Protein AF-A0A257WC39-F1 (afdb_monomer_lite)

Secondary structure (DSSP, 8-state):
----PPPPPPPPPP---S-------------HHHHHHHHHHHHHS--------------TTTTT--PPTTEEEEEGGGEE--TT-S-----HHHHHHHHHHHHHH--SSPEEEEEETTTTEEEEEE-HHHHHHHHHTT-SEEEEEEEPP--S-SHHHHHHHHHHHHHHHHHTT---HHHHHHHHHHHHHHHT--

Structure (mmCIF, N/CA/C/O backbone):
data_AF-A0A257WC39-F1
#
_entry.id   AF-A0A257WC39-F1
#
loop_
_atom_site.group_PDB
_atom_site.id
_atom_site.type_symbol
_atom_site.label_atom_id
_atom_site.label_alt_id
_atom_site.label_comp_id
_atom_site.label_asym_id
_atom_site.label_entity_id
_atom_site.label_seq_id
_atom_site.pdbx_PDB_ins_code
_atom_site.Cartn_x
_atom_site.Cartn_y
_atom_site.Cartn_z
_atom_site.occupancy
_atom_site.B_iso_or_equiv
_atom_site.auth_seq_id
_atom_site.auth_comp_id
_atom_site.auth_asym_id
_atom_site.auth_atom_id
_atom_site.pdbx_PDB_model_num
ATOM 1 N N . MET A 1 1 ? -5.084 -24.279 44.759 1.00 46.94 1 MET A N 1
ATOM 2 C CA . MET A 1 1 ? -4.966 -23.375 45.922 1.00 46.94 1 MET A CA 1
ATOM 3 C C . MET A 1 1 ? -3.545 -22.834 46.000 1.00 46.94 1 MET A C 1
ATOM 5 O O . MET A 1 1 ? -2.655 -23.578 46.388 1.00 46.94 1 MET A O 1
ATOM 9 N N . PRO A 1 2 ? -3.320 -21.583 45.577 1.00 44.91 2 PRO A N 1
ATOM 10 C CA . PRO A 1 2 ? -2.308 -20.741 46.207 1.00 44.91 2 PRO A CA 1
ATOM 11 C C . PRO A 1 2 ? -2.935 -19.436 46.721 1.00 44.91 2 PRO A C 1
ATOM 13 O O . PRO A 1 2 ? -3.543 -18.671 45.975 1.00 44.91 2 PRO A O 1
ATOM 16 N N . SER A 1 3 ? -2.787 -19.215 48.024 1.00 49.00 3 SER A N 1
ATOM 17 C CA . SER A 1 3 ? -3.165 -18.013 48.762 1.00 49.00 3 SER A CA 1
ATOM 18 C C . SER A 1 3 ? -2.301 -16.816 48.355 1.00 49.00 3 SER A C 1
ATOM 20 O O . SER A 1 3 ? -1.073 -16.901 48.413 1.00 49.00 3 SER A O 1
ATOM 22 N N . ARG A 1 4 ? -2.925 -15.683 48.019 1.00 47.28 4 ARG A N 1
ATOM 23 C CA . ARG A 1 4 ? -2.261 -14.373 47.974 1.00 47.28 4 ARG A CA 1
ATOM 24 C C . ARG A 1 4 ? -2.950 -13.420 48.948 1.00 47.28 4 ARG A C 1
ATOM 26 O O . ARG A 1 4 ? -4.171 -13.342 49.012 1.00 47.28 4 ARG A O 1
ATOM 33 N N . SER A 1 5 ? -2.103 -12.796 49.746 1.00 60.91 5 SER A N 1
ATOM 34 C CA . SER A 1 5 ? -2.325 -11.941 50.909 1.00 60.91 5 SER A CA 1
ATOM 35 C C . SER A 1 5 ? -3.153 -10.676 50.613 1.00 60.91 5 SER A C 1
ATOM 37 O O . SER A 1 5 ? -3.178 -10.219 49.470 1.00 60.91 5 SER A O 1
ATOM 39 N N . PRO A 1 6 ? -3.810 -10.082 51.631 1.00 54.25 6 PRO A N 1
ATOM 40 C CA . PRO A 1 6 ? -4.648 -8.898 51.460 1.00 54.25 6 PRO A CA 1
ATOM 41 C C . PRO A 1 6 ? -3.822 -7.632 51.184 1.00 54.25 6 PRO A C 1
ATOM 43 O O . PRO A 1 6 ? -2.816 -7.363 51.836 1.00 54.25 6 PRO A O 1
ATOM 46 N N . SER A 1 7 ? -4.283 -6.852 50.205 1.00 58.38 7 SER A N 1
ATOM 47 C CA . SER A 1 7 ? -3.756 -5.542 49.816 1.00 58.38 7 SER A CA 1
ATOM 48 C C . SER A 1 7 ? -4.034 -4.503 50.908 1.00 58.38 7 SER A C 1
ATOM 50 O O . SER A 1 7 ? -5.183 -4.218 51.234 1.00 58.38 7 SER A O 1
ATOM 52 N N . THR A 1 8 ? -2.977 -3.907 51.455 1.00 61.22 8 THR A N 1
ATOM 53 C CA . THR A 1 8 ? -3.068 -2.719 52.316 1.00 61.22 8 THR A CA 1
ATOM 54 C C . THR A 1 8 ? -3.457 -1.502 51.463 1.00 61.22 8 THR A C 1
ATOM 56 O O . THR A 1 8 ? -2.860 -1.312 50.398 1.00 61.22 8 THR A O 1
ATOM 59 N N . PRO A 1 9 ? -4.424 -0.661 51.874 1.00 58.56 9 PRO A N 1
ATOM 60 C CA . PRO A 1 9 ? -4.788 0.528 51.111 1.00 58.56 9 PRO A CA 1
ATOM 61 C C . PRO A 1 9 ? -3.713 1.622 51.229 1.00 58.56 9 PRO A C 1
ATOM 63 O O . PRO A 1 9 ? -3.189 1.892 52.309 1.00 58.56 9 PRO A O 1
ATOM 66 N N . ARG A 1 10 ? -3.391 2.261 50.096 1.00 54.84 10 ARG A N 1
ATOM 67 C CA . ARG A 1 10 ? -2.507 3.437 50.010 1.00 54.84 10 ARG A CA 1
ATOM 68 C C . ARG A 1 10 ? -3.108 4.616 50.800 1.00 54.84 10 ARG A C 1
ATOM 70 O O . ARG A 1 10 ? -4.305 4.863 50.655 1.00 54.84 10 ARG A O 1
ATOM 77 N N . PRO A 1 11 ? -2.314 5.379 51.572 1.00 51.72 11 PRO A N 1
ATOM 78 C CA . PRO A 1 11 ? -2.811 6.572 52.248 1.00 51.72 11 PRO A CA 1
ATOM 79 C C . PRO A 1 11 ? -3.139 7.666 51.223 1.00 51.72 11 PRO A C 1
ATOM 81 O O . PRO A 1 11 ? -2.360 7.931 50.306 1.00 51.72 11 PRO A O 1
ATOM 84 N N . VAL A 1 12 ? -4.309 8.286 51.376 1.00 56.66 12 VAL A N 1
ATOM 85 C CA . VAL A 1 12 ? -4.768 9.408 50.550 1.00 56.66 12 VAL A CA 1
ATOM 86 C C . VAL A 1 12 ? -4.164 10.690 51.125 1.00 56.66 12 VAL A C 1
ATOM 88 O O . VAL A 1 12 ? -4.409 11.018 52.285 1.00 56.66 12 VAL A O 1
ATOM 91 N N . LEU A 1 13 ? -3.347 11.393 50.339 1.00 51.16 13 LEU A N 1
ATOM 92 C CA . LEU A 1 13 ? -2.841 12.718 50.707 1.00 51.16 13 LEU A CA 1
ATOM 93 C C . LEU A 1 13 ? -3.997 13.739 50.686 1.00 51.16 13 LEU A C 1
ATOM 95 O O . LEU A 1 13 ? -4.831 13.664 49.778 1.00 51.16 13 LEU A O 1
ATOM 99 N N . PRO A 1 14 ? -4.076 14.683 51.643 1.00 50.50 14 PRO A N 1
ATOM 100 C CA . PRO A 1 14 ? -5.150 15.672 51.672 1.00 50.50 14 PRO A CA 1
ATOM 101 C C . PRO A 1 14 ? -5.117 16.578 50.437 1.00 50.50 14 PRO A C 1
ATOM 103 O O . PRO A 1 14 ? -4.073 17.118 50.075 1.00 50.50 14 PRO A O 1
ATOM 106 N N . LEU A 1 15 ? -6.278 16.754 49.805 1.00 50.00 15 LEU A N 1
ATOM 107 C CA . LEU A 1 15 ? -6.487 17.709 48.722 1.00 50.00 15 LEU A CA 1
ATOM 108 C C . LEU A 1 15 ? -6.596 19.114 49.342 1.00 50.00 15 LEU A C 1
ATOM 110 O O . LEU A 1 15 ? -7.630 19.448 49.922 1.00 50.00 15 LEU A O 1
ATOM 114 N N . GLU A 1 16 ? -5.548 19.934 49.268 1.00 48.72 16 GLU A N 1
ATOM 115 C CA . GLU A 1 16 ? -5.666 21.342 49.661 1.00 48.72 16 GLU A CA 1
ATOM 116 C C . GLU A 1 16 ? -6.430 22.124 48.582 1.00 48.72 16 GLU A C 1
ATOM 118 O O . GLU A 1 16 ? -6.036 22.173 47.416 1.00 48.72 16 GLU A O 1
ATOM 123 N N . LEU A 1 17 ? -7.560 22.717 48.974 1.00 43.62 17 LEU A N 1
ATOM 124 C CA . LEU A 1 17 ? -8.366 23.590 48.125 1.00 43.62 17 LEU A CA 1
ATOM 125 C C . LEU A 1 17 ? -7.674 24.959 47.990 1.00 43.62 17 LEU A C 1
ATOM 127 O O . LEU A 1 17 ? -7.401 25.599 49.009 1.00 43.62 17 LEU A O 1
ATOM 131 N N . PRO A 1 18 ? -7.435 25.473 46.772 1.00 38.91 18 PRO A N 1
ATOM 132 C CA . PRO A 1 18 ? -6.877 26.807 46.602 1.00 38.91 18 PRO A CA 1
ATOM 133 C C . PRO A 1 18 ? -7.970 27.846 46.876 1.00 38.91 18 PRO A C 1
ATOM 135 O O . PRO A 1 18 ? -8.902 27.988 46.086 1.00 38.91 18 PRO A O 1
ATOM 138 N N . GLY A 1 19 ? -7.891 28.584 47.988 1.00 48.62 19 GLY A N 1
ATOM 139 C CA . GLY A 1 19 ? -8.886 29.642 48.207 1.00 48.62 19 GLY A CA 1
ATOM 140 C C . GLY A 1 19 ? -8.966 30.353 49.551 1.00 48.62 19 GLY A C 1
ATOM 141 O O . GLY A 1 19 ? -9.920 31.098 49.749 1.00 48.62 19 GLY A O 1
ATOM 142 N N . SER A 1 20 ? -8.022 30.199 50.476 1.00 44.22 20 SER A N 1
ATOM 143 C CA . SER A 1 20 ? -8.056 30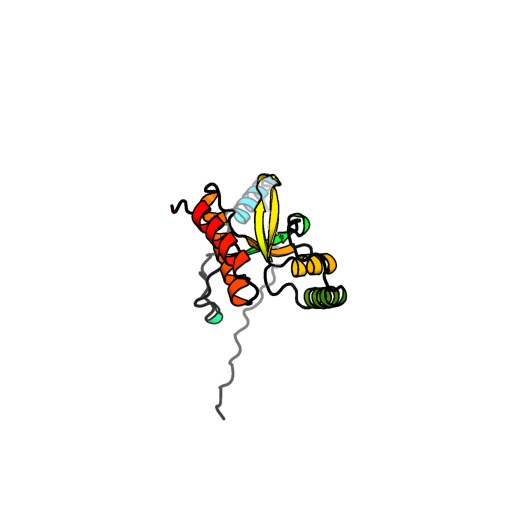.979 51.717 1.00 44.22 20 SER A CA 1
ATOM 144 C C . SER A 1 20 ? -6.733 31.682 51.936 1.00 44.22 20 SER A C 1
ATOM 146 O O . SER A 1 20 ? -5.766 31.024 52.290 1.00 44.22 20 SER A O 1
ATOM 148 N N . LEU A 1 21 ? -6.711 32.998 51.703 1.00 37.94 21 LEU A N 1
ATOM 149 C CA . LEU A 1 21 ? -5.991 34.013 52.488 1.00 37.94 21 LEU A CA 1
ATOM 150 C C . LEU A 1 21 ? -6.153 35.378 51.793 1.00 37.94 21 LEU A C 1
ATOM 152 O O . LEU A 1 21 ? -5.273 35.865 51.092 1.00 37.94 21 LEU A O 1
ATOM 156 N N . SER A 1 22 ? -7.312 36.011 51.993 1.00 41.34 22 SER A N 1
ATOM 157 C CA . SER A 1 22 ? -7.499 37.441 51.720 1.00 41.34 22 SER A CA 1
ATOM 158 C C . SER A 1 22 ? -7.404 38.207 53.038 1.00 41.34 22 SER A C 1
ATOM 160 O O . SER A 1 22 ? -8.419 38.532 53.654 1.00 41.34 22 SER A O 1
ATOM 162 N N . THR A 1 23 ? -6.186 38.517 53.480 1.00 44.66 23 THR A N 1
ATOM 163 C CA . THR A 1 23 ? -5.962 39.495 54.551 1.00 44.66 23 THR A CA 1
ATOM 164 C C . THR A 1 23 ? -5.793 40.878 53.925 1.00 44.66 23 THR A C 1
ATOM 166 O O . THR A 1 23 ? -4.783 41.162 53.285 1.00 44.66 23 THR A O 1
ATOM 169 N N . LYS A 1 24 ? -6.796 41.749 54.088 1.00 38.56 24 LYS A N 1
ATOM 170 C CA . LYS A 1 24 ? -6.721 43.165 53.699 1.00 38.56 24 LYS A CA 1
ATOM 171 C C . LYS A 1 24 ? -5.668 43.871 54.561 1.00 38.56 24 LYS A C 1
ATOM 173 O O . LYS A 1 24 ? -5.946 44.185 55.714 1.00 38.56 24 LYS A O 1
ATOM 178 N N . SER A 1 25 ? -4.492 44.165 54.008 1.00 43.22 25 SER A N 1
ATOM 179 C CA . SER A 1 25 ? -3.551 45.118 54.607 1.00 43.22 25 SER A CA 1
ATOM 180 C C . SER A 1 25 ? -3.704 46.485 53.941 1.00 43.22 25 SER A C 1
ATOM 182 O O . SER A 1 25 ? -3.426 46.655 52.755 1.00 43.22 25 SER A O 1
ATOM 184 N N . SER A 1 26 ? -4.170 47.452 54.726 1.00 39.09 26 SER A N 1
ATOM 185 C CA . SER A 1 26 ? -4.170 48.877 54.406 1.00 39.09 26 SER A CA 1
ATOM 186 C C . SER A 1 26 ? -2.730 49.397 54.330 1.00 39.09 26 SER A C 1
ATOM 188 O O . SER A 1 26 ? -1.972 49.194 55.276 1.00 39.09 26 SER A O 1
ATOM 190 N N . GLY A 1 27 ? -2.351 50.080 53.244 1.00 42.84 27 GLY A N 1
ATOM 191 C CA . GLY A 1 27 ? -1.144 50.914 53.227 1.00 42.84 27 GLY A CA 1
ATOM 192 C C . GLY A 1 27 ? -0.364 50.959 51.910 1.00 42.84 27 GLY A C 1
ATOM 193 O O . GLY A 1 27 ? 0.155 49.951 51.449 1.00 42.84 27 GLY A O 1
ATOM 194 N N . VAL A 1 28 ? -0.182 52.190 51.414 1.00 47.47 28 VAL A N 1
ATOM 195 C CA . VAL A 1 28 ? 0.771 52.650 50.381 1.00 47.47 28 VAL A CA 1
ATOM 196 C C . VAL A 1 28 ? 0.375 52.373 48.921 1.00 47.47 28 VAL A C 1
ATOM 198 O O . VAL A 1 28 ? 0.497 51.268 48.400 1.00 47.47 28 VAL A O 1
ATOM 201 N N . ARG A 1 29 ? -0.043 53.442 48.222 1.00 48.50 29 ARG A N 1
ATOM 202 C CA . ARG A 1 29 ? -0.228 53.471 46.763 1.00 48.50 29 ARG A CA 1
ATOM 203 C C . ARG A 1 29 ? 1.140 53.363 46.081 1.00 48.50 29 ARG A C 1
ATOM 205 O O . ARG A 1 29 ? 1.791 54.376 45.848 1.00 48.50 29 ARG A O 1
ATOM 212 N N . ARG A 1 30 ? 1.583 52.144 45.779 1.00 53.84 30 ARG A N 1
ATOM 213 C CA . ARG A 1 30 ? 2.592 51.909 44.735 1.00 53.84 30 ARG A CA 1
ATOM 214 C C . ARG A 1 30 ? 1.863 51.851 43.395 1.00 53.84 30 ARG A C 1
ATOM 216 O O . ARG A 1 30 ? 0.742 51.344 43.341 1.00 53.84 30 ARG A O 1
ATOM 223 N N . ASN A 1 31 ? 2.453 52.414 42.343 1.00 62.06 31 ASN A N 1
ATOM 224 C CA . ASN A 1 31 ? 1.840 52.444 41.016 1.00 62.06 31 ASN A CA 1
ATOM 225 C C . ASN A 1 31 ? 1.465 51.016 40.592 1.00 62.06 31 ASN A C 1
ATOM 227 O O . ASN A 1 31 ? 2.291 50.105 40.629 1.00 62.06 31 ASN A O 1
ATOM 231 N N . SER A 1 32 ? 0.201 50.817 40.218 1.00 63.00 32 SER A N 1
ATOM 232 C CA . SER A 1 32 ? -0.390 49.500 39.941 1.00 63.00 32 SER A CA 1
ATOM 233 C C . SER A 1 32 ? 0.344 48.720 38.847 1.00 63.00 32 SER A C 1
ATOM 235 O O . SER A 1 32 ? 0.353 47.493 38.883 1.00 63.00 32 SER A O 1
ATOM 237 N N . ALA A 1 33 ? 1.002 49.419 37.919 1.00 61.62 33 ALA A N 1
ATOM 238 C CA . ALA A 1 33 ? 1.818 48.815 36.870 1.00 61.62 33 ALA A CA 1
ATOM 239 C C . ALA A 1 33 ? 3.072 48.111 37.419 1.00 61.62 33 ALA A C 1
ATOM 241 O O . ALA A 1 33 ? 3.398 47.008 36.992 1.00 61.62 33 ALA A O 1
ATOM 242 N N . GLU A 1 34 ? 3.743 48.711 38.402 1.00 64.50 34 GLU A N 1
ATOM 243 C CA . GLU A 1 34 ? 4.981 48.176 38.979 1.00 64.50 34 GLU A CA 1
ATOM 244 C C . GLU A 1 34 ? 4.688 46.981 39.894 1.00 64.50 34 GLU A C 1
ATOM 246 O O . GLU A 1 34 ? 5.362 45.956 39.827 1.00 64.50 34 GLU A O 1
ATOM 251 N N . ALA A 1 35 ? 3.599 47.060 40.666 1.00 66.56 35 ALA A N 1
ATOM 252 C CA . ALA A 1 35 ? 3.117 45.940 41.472 1.00 66.56 35 ALA A CA 1
ATOM 253 C C . ALA A 1 35 ? 2.648 44.753 40.608 1.00 66.56 35 ALA A C 1
ATOM 255 O O . ALA A 1 35 ? 2.869 43.602 40.980 1.00 66.56 35 ALA A O 1
ATOM 256 N N . ALA A 1 36 ? 2.033 45.020 39.449 1.00 65.12 36 ALA A N 1
ATOM 257 C CA . ALA A 1 36 ? 1.630 43.980 38.505 1.00 65.12 36 ALA A CA 1
ATOM 258 C C . ALA A 1 36 ? 2.838 43.306 37.836 1.00 65.12 36 ALA A C 1
ATOM 260 O O . ALA A 1 36 ? 2.843 42.086 37.687 1.00 65.12 36 ALA A O 1
ATOM 261 N N . MET A 1 37 ? 3.873 44.073 37.476 1.00 67.25 37 MET A N 1
ATOM 262 C CA . MET A 1 37 ? 5.104 43.524 36.898 1.00 67.25 37 MET A CA 1
ATOM 263 C C . MET A 1 37 ? 5.923 42.717 37.912 1.00 67.25 37 MET A C 1
ATOM 265 O O . MET A 1 37 ? 6.401 41.640 37.568 1.00 67.25 37 MET A O 1
ATOM 269 N N . ASP A 1 38 ? 6.032 43.170 39.164 1.00 67.88 38 ASP A N 1
ATOM 270 C CA . ASP A 1 38 ? 6.729 42.429 40.228 1.00 67.88 38 ASP A CA 1
ATOM 271 C C . ASP A 1 38 ? 5.971 41.141 40.612 1.00 67.88 38 ASP A C 1
ATOM 273 O O . ASP A 1 38 ? 6.570 40.082 40.805 1.00 67.88 38 ASP A O 1
ATOM 277 N N . ALA A 1 39 ? 4.632 41.178 40.622 1.00 63.62 39 ALA A N 1
ATOM 278 C CA . ALA A 1 39 ? 3.815 39.975 40.775 1.00 63.62 39 ALA A CA 1
ATOM 279 C C . ALA A 1 39 ? 3.992 39.010 39.588 1.00 63.62 39 ALA A C 1
ATOM 281 O O . ALA A 1 39 ? 4.183 37.812 39.796 1.00 63.62 39 ALA A O 1
ATOM 282 N N . ALA A 1 40 ? 4.000 39.511 38.348 1.00 64.06 40 ALA A N 1
ATOM 283 C CA . ALA A 1 40 ? 4.235 38.690 37.162 1.00 64.06 40 ALA A CA 1
ATOM 284 C C . ALA A 1 40 ? 5.634 38.050 37.177 1.00 64.06 40 ALA A C 1
ATOM 286 O O . ALA A 1 40 ? 5.756 36.853 36.926 1.00 64.06 40 ALA A O 1
ATOM 287 N N . ALA A 1 41 ? 6.676 38.793 37.560 1.00 65.25 41 ALA A N 1
ATOM 288 C CA . ALA A 1 41 ? 8.039 38.275 37.670 1.00 65.25 41 ALA A CA 1
ATOM 289 C C . ALA A 1 41 ? 8.152 37.135 38.696 1.00 65.25 41 ALA A C 1
ATOM 291 O O . ALA A 1 41 ? 8.831 36.142 38.443 1.00 65.25 41 ALA A O 1
ATOM 292 N N . ARG A 1 42 ? 7.430 37.222 39.820 1.00 65.44 42 ARG A N 1
ATOM 293 C CA . ARG A 1 42 ? 7.388 36.155 40.837 1.00 65.44 42 ARG A CA 1
ATOM 294 C C . ARG A 1 42 ? 6.574 34.936 40.406 1.00 65.44 42 ARG A C 1
ATOM 296 O O . ARG A 1 42 ? 6.873 33.833 40.846 1.00 65.44 42 ARG A O 1
ATOM 303 N N . THR A 1 43 ? 5.558 35.130 39.564 1.00 60.22 43 THR A N 1
ATOM 304 C CA . THR A 1 43 ? 4.646 34.051 39.140 1.00 60.22 43 THR A CA 1
ATOM 305 C C . THR A 1 43 ? 5.165 33.306 37.906 1.00 60.22 43 THR A C 1
ATOM 307 O O . THR A 1 43 ? 4.948 32.106 37.781 1.00 60.22 43 THR A O 1
ATOM 310 N N . PHE A 1 44 ? 5.876 33.996 37.008 1.00 56.00 44 PHE A N 1
ATOM 311 C CA . PHE A 1 44 ? 6.366 33.444 35.738 1.00 56.00 44 PHE A CA 1
ATOM 312 C C . PHE A 1 44 ? 7.894 33.269 35.675 1.00 56.00 44 PHE A C 1
ATOM 314 O O . PHE A 1 44 ? 8.386 32.608 34.765 1.00 56.00 44 PHE A O 1
ATOM 321 N N . GLY A 1 45 ? 8.661 33.829 36.620 1.00 58.09 45 GLY A N 1
ATOM 322 C CA . GLY A 1 45 ? 10.130 33.741 36.645 1.00 58.09 45 GLY A CA 1
ATOM 323 C C . GLY A 1 45 ? 10.684 32.392 37.109 1.00 58.09 45 GLY A C 1
ATOM 324 O O . GLY A 1 45 ? 11.879 32.133 36.992 1.00 58.09 45 GLY A O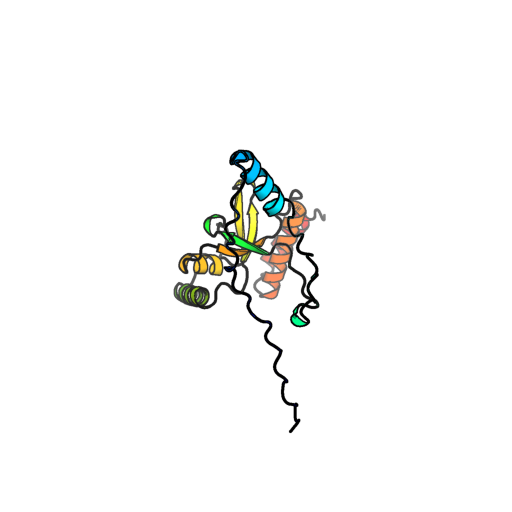 1
ATOM 325 N N . THR A 1 46 ? 9.830 31.508 37.617 1.00 59.34 46 THR A N 1
ATOM 326 C CA . THR A 1 46 ? 10.183 30.120 37.907 1.00 59.34 46 THR A CA 1
ATOM 327 C C . THR A 1 46 ? 9.295 29.244 37.051 1.00 59.34 46 THR A C 1
ATOM 329 O O . THR A 1 46 ? 8.265 28.763 37.506 1.00 59.34 46 THR A O 1
ATOM 332 N N . THR A 1 47 ? 9.674 29.037 35.789 1.00 55.03 47 THR A N 1
ATOM 333 C CA . THR A 1 47 ? 9.230 27.834 35.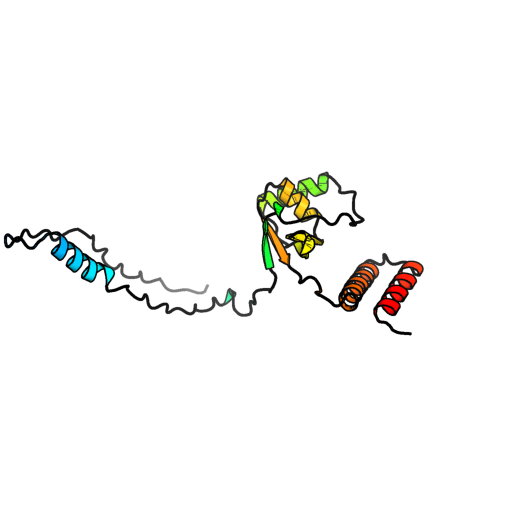081 1.00 55.03 47 THR A CA 1
ATOM 334 C C . THR A 1 47 ? 9.650 26.667 35.966 1.00 55.03 47 THR A C 1
ATOM 336 O O . THR A 1 47 ? 10.859 26.490 36.150 1.00 55.03 47 THR A O 1
ATOM 339 N N . PRO A 1 48 ? 8.729 25.891 36.567 1.00 57.72 48 PRO A N 1
ATOM 340 C CA . PRO A 1 48 ? 9.136 24.635 37.152 1.00 57.72 48 PRO A CA 1
ATOM 341 C C . PRO A 1 48 ? 9.672 23.824 35.979 1.00 57.72 48 PRO A C 1
ATOM 343 O O . PRO A 1 48 ? 8.918 23.399 35.103 1.00 57.72 48 PRO A O 1
ATOM 346 N N . SER A 1 49 ? 10.993 23.668 35.914 1.00 57.78 49 SER A N 1
ATOM 347 C CA . SER A 1 49 ? 11.575 22.600 35.126 1.00 57.78 49 SER A CA 1
ATOM 348 C C . SER A 1 49 ? 11.076 21.337 35.801 1.00 57.78 49 SER A C 1
ATOM 350 O O . SER A 1 49 ? 11.645 20.895 36.799 1.00 57.78 49 SER A O 1
ATOM 352 N N . LEU A 1 50 ? 9.941 20.822 35.327 1.00 58.44 50 LEU A N 1
ATOM 353 C CA . LEU A 1 50 ? 9.537 19.463 35.626 1.00 58.44 50 LEU A CA 1
ATOM 354 C C . LEU A 1 50 ? 10.784 18.632 35.333 1.00 58.44 50 LEU A C 1
ATOM 356 O O . LEU A 1 50 ? 11.262 18.684 34.193 1.00 58.44 50 LEU A O 1
ATOM 360 N N . PRO A 1 51 ? 11.371 17.943 36.323 1.00 55.22 51 PRO A N 1
ATOM 361 C CA . PRO A 1 51 ? 12.369 16.950 36.010 1.00 55.22 51 PRO A CA 1
ATOM 362 C C . PRO A 1 51 ? 11.657 15.977 35.078 1.00 55.22 51 PRO A C 1
ATOM 364 O O . PRO A 1 51 ? 10.749 15.256 35.490 1.00 55.22 51 PRO A O 1
ATOM 367 N N . LEU A 1 52 ? 12.002 16.005 33.793 1.00 55.81 52 LEU A N 1
ATOM 368 C CA . LEU A 1 52 ? 11.656 14.947 32.855 1.00 55.81 52 LEU A CA 1
ATOM 369 C C . LEU A 1 52 ? 12.522 13.733 33.214 1.00 55.81 52 LEU A C 1
ATOM 371 O O . LEU A 1 52 ? 13.326 13.263 32.421 1.00 55.81 52 LEU A O 1
ATOM 375 N N . GLU A 1 53 ? 12.373 13.233 34.437 1.00 55.50 53 GLU A N 1
ATOM 376 C CA . GLU A 1 53 ? 12.838 11.917 34.831 1.00 55.50 53 GLU A CA 1
ATOM 377 C C . GLU A 1 53 ? 11.636 10.987 34.824 1.00 55.50 53 GLU A C 1
ATOM 379 O O . GLU A 1 53 ? 10.940 10.759 35.807 1.00 55.50 53 GLU A O 1
ATOM 384 N N . SER A 1 54 ? 11.392 10.432 33.649 1.00 49.19 54 SER A N 1
ATOM 385 C CA . SER A 1 54 ? 11.394 8.982 33.546 1.00 49.19 54 SER A CA 1
ATOM 386 C C . SER A 1 54 ? 11.654 8.635 32.090 1.00 49.19 54 SER A C 1
ATOM 388 O O . SER A 1 54 ? 10.751 8.599 31.257 1.00 49.19 54 SER A O 1
ATOM 390 N N . VAL A 1 55 ? 12.921 8.347 31.776 1.00 54.16 55 VAL A N 1
ATOM 391 C CA . VAL A 1 55 ? 13.183 7.304 30.782 1.00 54.16 55 VAL A CA 1
ATOM 392 C C . VAL A 1 55 ? 12.377 6.115 31.273 1.00 54.16 55 VAL A C 1
ATOM 394 O O . VAL A 1 55 ? 12.630 5.581 32.354 1.00 54.16 55 VAL A O 1
ATOM 397 N N . SER A 1 56 ? 11.289 5.867 30.552 1.00 56.38 56 SER A N 1
ATOM 398 C CA . SER A 1 56 ? 10.259 4.917 30.906 1.00 56.38 56 SER A CA 1
ATOM 399 C C . SER A 1 56 ? 10.931 3.608 31.280 1.00 56.38 56 SER A C 1
ATOM 401 O O . SER A 1 56 ? 11.760 3.106 30.520 1.00 56.38 56 SER A O 1
ATOM 403 N N . ALA A 1 57 ? 10.573 3.049 32.437 1.00 58.25 57 ALA A N 1
ATOM 404 C CA . ALA A 1 57 ? 10.715 1.616 32.616 1.00 58.25 57 ALA A CA 1
ATOM 405 C C . ALA A 1 57 ? 10.069 0.991 31.375 1.00 58.25 57 ALA A C 1
ATOM 407 O O . ALA A 1 57 ? 8.874 1.185 31.147 1.00 58.25 57 ALA A O 1
ATOM 408 N N . VAL A 1 58 ? 10.882 0.393 30.502 1.00 59.91 58 VAL A N 1
ATOM 409 C CA . VAL A 1 58 ? 10.381 -0.290 29.314 1.00 59.91 58 VAL A CA 1
ATOM 410 C C . VAL A 1 58 ? 9.412 -1.324 29.858 1.00 59.91 58 VAL A C 1
ATOM 412 O O . VAL A 1 58 ? 9.820 -2.194 30.626 1.00 59.91 58 VAL A O 1
ATOM 415 N N . ASP A 1 59 ? 8.120 -1.174 29.551 1.00 71.69 59 ASP A N 1
ATOM 416 C CA . ASP A 1 59 ? 7.136 -2.201 29.876 1.00 71.69 59 ASP A CA 1
ATOM 417 C C . ASP A 1 59 ? 7.733 -3.539 29.420 1.00 71.69 59 ASP A C 1
ATOM 419 O O . ASP A 1 59 ? 8.155 -3.622 28.265 1.00 71.69 59 ASP A O 1
ATOM 423 N N . PRO A 1 60 ? 7.767 -4.599 30.243 1.00 74.50 60 PRO A N 1
ATOM 424 C CA . PRO A 1 60 ? 8.341 -5.882 29.825 1.00 74.50 60 PRO A CA 1
ATOM 425 C C . PRO A 1 60 ? 7.650 -6.442 28.568 1.00 74.50 60 PRO A C 1
ATOM 427 O O . PRO A 1 60 ? 8.226 -7.216 27.815 1.00 74.50 60 PRO A O 1
ATOM 430 N N . ALA A 1 61 ? 6.422 -5.996 28.276 1.00 75.31 61 ALA A N 1
ATOM 431 C CA . ALA A 1 61 ? 5.716 -6.296 27.032 1.00 75.31 61 ALA A CA 1
ATOM 432 C C . ALA A 1 61 ? 6.335 -5.647 25.775 1.00 75.31 61 ALA A C 1
ATOM 434 O O . ALA A 1 61 ? 6.055 -6.095 24.661 1.00 75.31 61 ALA A O 1
ATOM 435 N N . GLN A 1 62 ? 7.105 -4.571 25.932 1.00 76.31 62 GLN A N 1
ATOM 436 C CA . GLN A 1 62 ? 7.758 -3.800 24.872 1.00 76.31 62 GLN A CA 1
ATOM 437 C C . GLN A 1 62 ? 9.233 -4.168 24.682 1.00 76.31 62 GLN A C 1
ATOM 439 O O . GLN A 1 62 ? 9.845 -3.730 23.707 1.00 76.31 62 GLN A O 1
ATOM 444 N N . GLU A 1 63 ? 9.792 -4.990 25.569 1.00 83.00 63 GLU A N 1
ATOM 445 C CA . GLU A 1 63 ? 11.151 -5.500 25.436 1.00 83.00 63 GLU A CA 1
ATOM 446 C C . GLU A 1 63 ? 11.305 -6.277 24.114 1.00 83.00 63 GLU A C 1
ATOM 448 O O . GLU A 1 63 ? 10.456 -7.086 23.737 1.00 83.00 63 GLU A O 1
ATOM 453 N N . GLY A 1 64 ? 12.348 -5.953 23.345 1.00 81.19 64 GLY A N 1
ATOM 454 C CA . GLY A 1 64 ? 12.591 -6.526 22.015 1.00 81.19 64 GLY A CA 1
ATOM 455 C C . GLY A 1 64 ? 11.759 -5.941 20.861 1.00 81.19 64 GLY A C 1
ATOM 456 O O . GLY A 1 64 ? 11.941 -6.364 19.720 1.00 81.19 64 GLY A O 1
ATOM 457 N N . ARG A 1 65 ? 10.873 -4.958 21.093 1.00 81.25 65 ARG A N 1
ATOM 458 C CA . ARG A 1 65 ? 10.139 -4.290 20.001 1.00 81.25 65 ARG A CA 1
ATOM 459 C C . ARG A 1 65 ? 10.983 -3.191 19.359 1.00 81.25 65 ARG A C 1
ATOM 461 O O . ARG A 1 65 ? 11.346 -2.218 20.014 1.00 81.25 65 ARG A O 1
ATOM 468 N N . GLN A 1 66 ? 11.202 -3.285 18.049 1.00 79.44 66 GLN A N 1
ATOM 469 C CA . GLN A 1 66 ? 11.778 -2.204 17.248 1.00 79.44 66 GLN A CA 1
ATOM 470 C C . GLN A 1 66 ? 10.701 -1.562 16.368 1.00 79.44 66 GLN A C 1
ATOM 472 O O . GLN A 1 66 ? 9.889 -2.253 15.753 1.00 79.44 66 GLN A O 1
ATOM 477 N N . ARG A 1 67 ? 10.686 -0.227 16.291 1.00 79.69 67 ARG A N 1
ATOM 478 C CA . ARG A 1 67 ? 9.826 0.485 15.336 1.00 79.69 67 ARG A CA 1
ATOM 479 C C . ARG A 1 67 ? 10.338 0.239 13.919 1.00 79.69 67 ARG A C 1
ATOM 481 O O . ARG A 1 67 ? 11.515 0.473 13.647 1.00 79.69 67 ARG A O 1
ATOM 488 N N . LEU A 1 68 ? 9.452 -0.193 13.026 1.00 75.75 68 LEU A N 1
ATOM 489 C CA . LEU A 1 68 ? 9.763 -0.289 11.603 1.00 75.75 68 LEU A CA 1
ATOM 490 C C . LEU A 1 68 ? 9.960 1.118 11.031 1.00 75.75 68 LEU A C 1
ATOM 492 O O . LEU A 1 68 ? 9.128 2.004 11.242 1.00 75.75 68 LEU A O 1
ATOM 496 N N . ARG A 1 69 ? 11.066 1.324 10.310 1.00 77.06 69 ARG A N 1
ATOM 497 C CA . ARG A 1 69 ? 11.255 2.523 9.485 1.00 77.06 69 ARG A CA 1
ATOM 498 C C . ARG A 1 69 ? 10.286 2.436 8.299 1.00 77.06 69 ARG A C 1
ATOM 500 O O . ARG A 1 69 ? 10.103 1.353 7.757 1.00 77.06 69 ARG A O 1
ATOM 507 N N . GLY A 1 70 ? 9.634 3.544 7.947 1.00 81.56 70 GLY A N 1
ATOM 508 C CA . GLY A 1 70 ? 8.704 3.599 6.811 1.00 81.56 70 GLY A CA 1
ATOM 509 C C . GLY A 1 70 ? 7.222 3.399 7.149 1.00 81.56 70 GLY A C 1
ATOM 510 O O . GLY A 1 70 ? 6.384 3.612 6.284 1.00 81.56 70 GLY A O 1
ATOM 511 N N . ALA A 1 71 ? 6.844 3.024 8.376 1.00 89.94 71 ALA A N 1
ATOM 512 C CA . ALA A 1 71 ? 5.429 2.863 8.728 1.00 89.94 71 ALA A CA 1
ATOM 513 C C . ALA A 1 71 ? 4.775 4.211 9.095 1.00 89.94 71 ALA A C 1
ATOM 515 O O . ALA A 1 71 ? 5.101 4.798 10.129 1.00 89.94 71 ALA A O 1
ATOM 516 N N . PHE A 1 72 ? 3.823 4.678 8.283 1.00 92.06 72 PHE A N 1
ATOM 517 C CA . PHE A 1 72 ? 3.137 5.965 8.446 1.00 92.06 72 PHE A CA 1
ATOM 518 C C . PHE A 1 72 ? 1.624 5.849 8.229 1.00 92.06 72 PHE A C 1
ATOM 520 O O . PHE A 1 72 ? 1.149 4.968 7.521 1.00 92.06 72 PHE A O 1
ATOM 527 N N . LEU A 1 73 ? 0.854 6.763 8.821 1.00 93.88 73 LEU A N 1
ATOM 528 C CA . LEU A 1 73 ? -0.536 7.005 8.426 1.00 93.88 73 LEU A CA 1
ATOM 529 C C . LEU A 1 73 ? -0.538 8.062 7.325 1.00 93.88 73 LEU A C 1
ATOM 531 O O . LEU A 1 73 ? -0.013 9.154 7.534 1.00 93.88 73 LEU A O 1
ATOM 535 N N . ILE A 1 74 ? -1.103 7.730 6.166 1.00 93.94 74 ILE A N 1
ATOM 536 C CA . ILE A 1 74 ? -1.126 8.612 4.995 1.00 93.94 74 ILE A CA 1
ATOM 537 C C . ILE A 1 74 ? -2.571 8.909 4.616 1.00 93.94 74 ILE A C 1
ATOM 539 O O . ILE A 1 74 ? -3.402 7.999 4.568 1.00 93.94 74 ILE A O 1
ATOM 543 N N . ASP A 1 75 ? -2.858 10.175 4.321 1.00 96.25 75 ASP A N 1
ATOM 544 C CA . ASP A 1 75 ? -4.165 10.609 3.836 1.00 96.25 75 ASP A CA 1
ATOM 545 C C . ASP A 1 75 ? -4.509 9.925 2.510 1.00 96.25 75 ASP A C 1
ATOM 547 O O . ASP A 1 75 ? -3.708 9.923 1.572 1.00 96.25 75 ASP A O 1
ATOM 551 N N . LEU A 1 76 ? -5.731 9.401 2.388 1.00 93.19 76 LEU A N 1
ATOM 552 C CA . LEU A 1 76 ? -6.172 8.708 1.172 1.00 93.19 76 LEU A CA 1
ATOM 553 C C . LEU A 1 76 ? -6.107 9.601 -0.073 1.00 93.19 76 LEU A C 1
ATOM 555 O O . LEU A 1 76 ? -5.885 9.099 -1.173 1.00 93.19 76 LEU A O 1
ATOM 559 N N . HIS A 1 77 ? -6.277 10.916 0.099 1.00 93.06 77 HIS A N 1
ATOM 560 C CA . HIS A 1 77 ? -6.168 11.894 -0.983 1.00 93.06 77 HIS A CA 1
ATOM 561 C C . HIS A 1 77 ? -4.756 12.020 -1.541 1.00 93.06 77 HIS A C 1
ATOM 563 O O . HIS A 1 77 ? -4.623 12.459 -2.673 1.00 93.06 77 HIS A O 1
ATOM 569 N N . ARG A 1 78 ? -3.724 11.629 -0.785 1.00 94.00 78 ARG A N 1
ATOM 570 C CA . ARG A 1 78 ? -2.326 11.664 -1.223 1.00 94.00 78 ARG A CA 1
ATOM 571 C C . ARG A 1 78 ? -1.863 10.357 -1.861 1.00 94.00 78 ARG A C 1
ATOM 573 O O . ARG A 1 78 ? -0.696 10.251 -2.216 1.00 94.00 78 ARG A O 1
ATOM 580 N N . ILE A 1 79 ? -2.744 9.361 -1.973 1.00 92.44 79 ILE A N 1
ATOM 581 C CA . ILE A 1 79 ? -2.422 8.022 -2.470 1.00 92.44 79 ILE A CA 1
ATOM 582 C C . ILE A 1 79 ? -3.155 7.782 -3.787 1.00 92.44 79 ILE A C 1
ATOM 584 O O . ILE A 1 79 ? -4.371 7.969 -3.868 1.00 92.44 79 ILE A O 1
ATOM 588 N N . GLN A 1 80 ? -2.424 7.318 -4.796 1.00 89.44 80 GLN A N 1
ATOM 589 C CA . GLN A 1 80 ? -2.948 6.959 -6.105 1.00 89.44 80 GLN A CA 1
ATOM 590 C C . GLN A 1 80 ? -2.757 5.460 -6.387 1.00 89.44 80 GLN A C 1
ATOM 592 O O . GLN A 1 80 ? -1.700 4.899 -6.081 1.00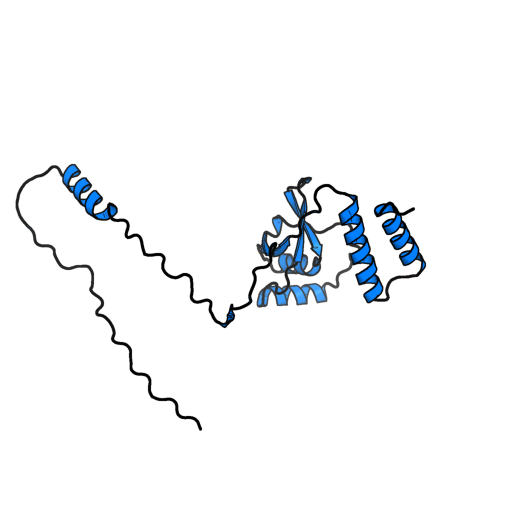 89.44 80 GLN A O 1
ATOM 597 N N . PRO A 1 81 ? -3.770 4.787 -6.958 1.00 85.69 81 PRO A N 1
ATOM 598 C CA . PRO A 1 81 ? -3.607 3.432 -7.467 1.00 85.69 81 PRO A CA 1
ATOM 599 C C . PRO A 1 81 ? -2.713 3.421 -8.709 1.00 85.69 81 PRO A C 1
ATOM 601 O O . PRO A 1 81 ? -2.616 4.412 -9.434 1.00 85.69 81 PRO A O 1
ATOM 604 N N . ASP A 1 82 ? -2.074 2.284 -8.955 1.00 78.94 82 ASP A N 1
ATOM 605 C CA . ASP A 1 82 ? -1.261 2.071 -10.145 1.00 78.94 82 ASP A CA 1
ATOM 606 C C . ASP A 1 82 ? -2.158 1.664 -11.341 1.00 78.94 82 ASP A C 1
ATOM 608 O O . ASP A 1 82 ? -2.861 0.651 -11.269 1.00 78.94 82 ASP A O 1
ATOM 612 N N . PRO A 1 83 ? -2.187 2.448 -12.440 1.00 68.06 83 PRO A N 1
ATOM 613 C CA . PRO A 1 83 ? -3.026 2.161 -13.606 1.00 68.06 83 PRO A CA 1
ATOM 614 C C . PRO A 1 83 ? -2.614 0.896 -14.379 1.00 68.06 83 PRO A C 1
ATOM 616 O O . PRO A 1 83 ? -3.424 0.369 -15.157 1.00 68.06 83 PRO A O 1
ATOM 619 N N . GLU A 1 84 ? -1.387 0.408 -14.178 1.00 65.62 84 GLU A N 1
ATOM 620 C CA . GLU A 1 84 ? -0.841 -0.773 -14.855 1.00 65.62 84 GLU A CA 1
ATOM 621 C C . GLU A 1 84 ? -1.179 -2.091 -14.144 1.00 65.62 84 GLU A C 1
ATOM 623 O O . GLU A 1 84 ? -0.894 -3.168 -14.671 1.00 65.62 84 GLU A O 1
ATOM 628 N N . GLN A 1 85 ? -1.868 -2.042 -12.996 1.00 64.50 85 GLN A N 1
ATOM 629 C CA . GLN A 1 85 ? -2.257 -3.250 -12.273 1.00 64.50 85 GLN A CA 1
ATOM 630 C C . GLN A 1 85 ? -3.180 -4.145 -13.130 1.00 64.50 85 GLN A C 1
ATOM 632 O O . GLN A 1 85 ? -4.263 -3.719 -13.555 1.00 64.50 85 GLN A O 1
ATOM 637 N N . PRO A 1 86 ? -2.805 -5.419 -13.361 1.00 52.81 86 PRO A N 1
ATOM 638 C CA . PRO A 1 86 ? -3.529 -6.312 -14.266 1.00 52.81 86 PRO A CA 1
ATOM 639 C C . PRO A 1 86 ? -4.868 -6.788 -13.690 1.00 52.81 86 PRO A C 1
ATOM 641 O O . PRO A 1 86 ? -5.775 -7.162 -14.437 1.00 52.81 86 PRO A O 1
ATOM 644 N N . ARG A 1 87 ? -5.040 -6.760 -12.361 1.00 64.19 87 ARG A N 1
ATOM 645 C CA . ARG A 1 87 ? -6.293 -7.167 -11.715 1.00 64.19 87 ARG A CA 1
ATOM 646 C C . ARG A 1 87 ? -7.296 -6.011 -11.736 1.00 64.19 87 ARG A C 1
ATOM 648 O O . ARG A 1 87 ? -7.373 -5.226 -10.798 1.00 64.19 87 ARG A O 1
ATOM 655 N N . ARG A 1 88 ? -8.068 -5.929 -12.822 1.00 61.69 88 ARG A N 1
ATOM 656 C CA . ARG A 1 88 ? -9.135 -4.928 -13.014 1.00 61.69 88 ARG A CA 1
ATOM 657 C C . ARG A 1 88 ? -10.514 -5.405 -12.559 1.00 61.69 88 ARG A C 1
ATOM 659 O O . ARG A 1 88 ? -11.354 -4.580 -12.212 1.00 61.69 88 ARG A O 1
ATOM 666 N N . GLU A 1 89 ? -10.726 -6.716 -12.513 1.00 67.69 89 GLU A N 1
ATOM 667 C CA . GLU A 1 89 ? -11.970 -7.315 -12.033 1.00 67.69 89 GLU A CA 1
ATOM 668 C C . GLU A 1 89 ? -11.854 -7.631 -10.539 1.00 67.69 89 GLU A C 1
ATOM 670 O O . GLU A 1 89 ? -11.047 -8.460 -10.103 1.00 67.69 89 GLU A O 1
ATOM 675 N N . PHE A 1 90 ? -12.654 -6.926 -9.744 1.00 70.31 90 PHE A N 1
ATOM 676 C CA . PHE A 1 90 ? -12.839 -7.201 -8.327 1.00 70.31 90 PHE A CA 1
ATOM 677 C C . PHE A 1 90 ? -14.266 -7.690 -8.127 1.00 70.31 90 PHE A C 1
ATOM 679 O O . PHE A 1 90 ? -15.200 -7.062 -8.616 1.00 70.31 90 PHE A O 1
ATOM 686 N N . ASP A 1 91 ? -14.426 -8.781 -7.385 1.00 81.75 91 ASP A N 1
ATOM 687 C CA . ASP A 1 91 ? -15.740 -9.201 -6.916 1.00 81.75 91 ASP A CA 1
ATOM 688 C C . ASP A 1 91 ? -16.275 -8.139 -5.940 1.00 81.75 91 ASP A C 1
ATOM 690 O O . ASP A 1 91 ? -15.691 -7.887 -4.876 1.00 81.75 91 ASP A O 1
ATOM 694 N N . GLU A 1 92 ? -17.365 -7.479 -6.328 1.00 83.62 92 GLU A N 1
ATOM 695 C CA . GLU A 1 92 ? -18.024 -6.441 -5.536 1.00 83.62 92 GLU A CA 1
ATOM 696 C C . GLU A 1 92 ? -18.468 -6.968 -4.165 1.00 83.62 92 GLU A C 1
ATOM 698 O O . GLU A 1 92 ? -18.374 -6.250 -3.165 1.00 83.62 92 GLU A O 1
ATOM 703 N N . GLN A 1 93 ? -18.863 -8.242 -4.089 1.00 86.75 93 GLN A N 1
ATOM 704 C CA . GLN A 1 93 ? -19.284 -8.895 -2.855 1.00 86.75 93 GLN A CA 1
ATOM 705 C C . GLN A 1 93 ? -18.104 -9.027 -1.880 1.00 86.75 93 GLN A C 1
ATOM 707 O O . GLN A 1 93 ? -18.220 -8.715 -0.690 1.00 86.75 93 GLN A O 1
ATOM 712 N N . GLU A 1 94 ? -16.933 -9.442 -2.375 1.00 86.75 94 GLU A N 1
ATOM 713 C CA . GLU A 1 94 ? -15.720 -9.533 -1.558 1.00 86.75 94 GLU A CA 1
ATOM 714 C C . GLU A 1 94 ? -15.233 -8.156 -1.092 1.00 86.75 94 GLU A C 1
ATOM 716 O O . GLU A 1 94 ? -14.733 -8.016 0.030 1.00 86.75 94 GLU A O 1
ATOM 721 N N . LEU A 1 95 ? -15.363 -7.130 -1.938 1.00 87.38 95 LEU A N 1
ATOM 722 C CA . LEU A 1 95 ? -14.985 -5.764 -1.585 1.00 87.38 95 LEU A CA 1
ATOM 723 C C . LEU A 1 95 ? -15.909 -5.192 -0.502 1.00 87.38 95 LEU A C 1
ATOM 725 O O . LEU A 1 95 ? -15.421 -4.560 0.439 1.00 87.38 95 LEU A O 1
ATOM 729 N N . ALA A 1 96 ? -17.216 -5.445 -0.590 1.00 89.62 96 ALA A N 1
ATOM 730 C CA . ALA A 1 96 ? -18.191 -5.042 0.421 1.00 89.62 96 ALA A CA 1
ATOM 731 C C . ALA A 1 96 ? -17.893 -5.688 1.784 1.00 89.62 96 ALA A C 1
ATOM 733 O O . ALA A 1 96 ? -17.835 -4.994 2.802 1.00 89.62 96 ALA A O 1
ATOM 734 N N . ASN A 1 97 ? -17.594 -6.990 1.799 1.00 91.00 97 ASN A N 1
ATOM 735 C CA . ASN A 1 97 ? -17.204 -7.705 3.017 1.00 91.00 97 AS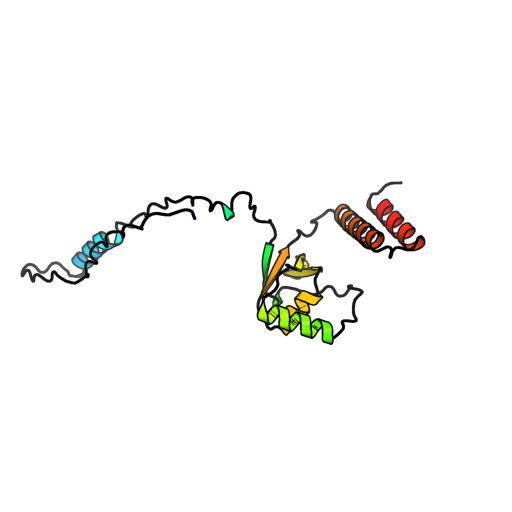N A CA 1
ATOM 736 C C . ASN A 1 97 ? -15.926 -7.125 3.643 1.00 91.00 97 ASN A C 1
ATOM 738 O O . ASN A 1 97 ? -15.852 -6.920 4.858 1.00 91.00 97 ASN A O 1
ATOM 742 N N . LEU A 1 98 ? -14.918 -6.818 2.818 1.00 89.75 98 LEU A N 1
ATOM 743 C CA . LEU A 1 98 ? -13.682 -6.195 3.290 1.00 89.75 98 LEU A CA 1
ATOM 744 C C . LEU A 1 98 ? -13.935 -4.785 3.843 1.00 89.75 98 LEU A C 1
ATOM 746 O O . LEU A 1 98 ? -13.371 -4.422 4.873 1.00 89.75 98 LEU A O 1
ATOM 750 N N . THR A 1 99 ? -14.809 -4.018 3.195 1.00 93.62 99 THR A N 1
ATOM 751 C CA . THR A 1 99 ? -15.202 -2.667 3.619 1.00 93.62 99 THR A CA 1
ATOM 752 C C . THR A 1 99 ? -15.874 -2.703 4.990 1.00 93.62 99 THR A C 1
ATOM 754 O O . THR A 1 99 ? -15.451 -1.978 5.889 1.00 93.62 99 THR A O 1
ATOM 757 N N . ALA A 1 100 ? -16.834 -3.610 5.196 1.00 92.69 100 ALA A N 1
ATOM 758 C CA . ALA A 1 100 ? -17.488 -3.812 6.489 1.00 92.69 100 ALA A CA 1
ATOM 759 C C . ALA A 1 100 ? -16.478 -4.200 7.586 1.00 92.69 100 ALA A C 1
ATOM 761 O O . ALA A 1 100 ? -16.484 -3.632 8.679 1.00 92.69 100 ALA A O 1
ATOM 762 N N . SER A 1 101 ? -15.536 -5.102 7.281 1.00 93.56 101 SER A N 1
ATOM 763 C CA . SER A 1 101 ? -14.483 -5.469 8.235 1.00 93.56 101 SER A CA 1
ATOM 764 C C . SER A 1 101 ? -13.556 -4.299 8.580 1.00 93.56 101 SER A C 1
ATOM 766 O O . SER A 1 101 ? -13.070 -4.230 9.712 1.00 93.56 101 SER A O 1
ATOM 768 N N . ILE A 1 102 ? -13.260 -3.417 7.622 1.00 93.06 102 ILE A N 1
ATOM 769 C CA . ILE A 1 102 ? -12.411 -2.239 7.840 1.00 93.06 102 ILE A CA 1
ATOM 770 C C . ILE A 1 102 ? -13.152 -1.184 8.666 1.00 93.06 102 ILE A C 1
ATOM 772 O O . ILE A 1 102 ? -12.528 -0.557 9.517 1.00 93.06 102 ILE A O 1
ATOM 776 N N . GLN A 1 103 ? -14.462 -1.017 8.485 1.00 92.31 103 GLN A N 1
ATOM 777 C CA . GLN A 1 103 ? -15.267 -0.122 9.323 1.00 92.31 103 GLN A CA 1
ATOM 778 C C . GLN A 1 103 ? -15.298 -0.575 10.788 1.00 92.31 103 GLN A C 1
ATOM 780 O O . GLN A 1 103 ? -15.187 0.252 11.687 1.00 92.31 103 GLN A O 1
ATOM 785 N N . GLU A 1 104 ? -15.407 -1.883 11.038 1.00 91.19 104 GLU A N 1
ATOM 786 C CA . GLU A 1 104 ? -15.490 -2.425 12.399 1.00 91.19 104 GLU A CA 1
ATOM 787 C C . GLU A 1 104 ? -14.127 -2.438 13.114 1.00 91.19 104 GLU A C 1
ATOM 789 O O . GLU A 1 104 ? -14.042 -2.151 14.307 1.00 91.19 104 GLU A O 1
ATOM 794 N N . ARG A 1 105 ? -13.047 -2.808 12.408 1.00 89.75 105 ARG A N 1
ATOM 795 C CA . ARG A 1 105 ? -11.753 -3.149 13.042 1.00 89.75 105 ARG A CA 1
ATOM 796 C C . ARG A 1 105 ? -10.567 -2.341 12.529 1.00 89.75 105 ARG A C 1
ATOM 798 O O . ARG A 1 105 ? -9.443 -2.575 12.976 1.00 89.75 105 ARG A O 1
ATOM 805 N N . GLY A 1 106 ? -10.795 -1.427 11.592 1.00 89.62 106 GLY A N 1
ATOM 806 C CA . GLY A 1 106 ? -9.743 -0.699 10.900 1.00 89.62 106 GLY A CA 1
ATOM 807 C C . GLY A 1 106 ? -8.911 -1.583 9.970 1.00 89.62 106 GLY A C 1
ATOM 808 O O . GLY A 1 106 ? -9.156 -2.777 9.768 1.00 89.62 106 GLY A O 1
ATOM 809 N N . VAL A 1 107 ? -7.879 -0.977 9.391 1.00 90.81 107 VAL A N 1
ATOM 810 C CA . VAL A 1 107 ? -6.942 -1.668 8.505 1.00 90.81 107 VAL A CA 1
ATOM 811 C C . VAL A 1 107 ? -5.853 -2.335 9.338 1.00 90.81 107 VAL A C 1
ATOM 813 O O . VAL A 1 107 ? -4.970 -1.675 9.874 1.00 90.81 107 VAL A O 1
ATOM 816 N N . ARG A 1 108 ? -5.909 -3.666 9.436 1.00 88.06 108 ARG A N 1
ATOM 817 C CA . ARG A 1 108 ? -4.940 -4.455 10.219 1.00 88.06 108 ARG A CA 1
ATOM 818 C C . ARG A 1 108 ? -3.573 -4.577 9.557 1.00 88.06 108 ARG A C 1
ATOM 820 O O . ARG A 1 108 ? -2.562 -4.619 10.246 1.00 88.06 108 ARG A O 1
ATOM 827 N N . GLN A 1 109 ? -3.554 -4.696 8.232 1.00 87.75 109 GLN A N 1
ATOM 828 C CA . GLN A 1 109 ? -2.323 -4.855 7.468 1.00 87.75 109 GLN A CA 1
ATOM 829 C C . GLN A 1 109 ? -2.064 -3.587 6.653 1.00 87.75 109 GLN A C 1
ATOM 831 O O . GLN A 1 109 ? -2.909 -3.251 5.811 1.00 87.75 109 GLN A O 1
ATOM 836 N N . PRO A 1 110 ? -0.922 -2.910 6.857 1.00 92.06 110 PRO A N 1
ATOM 837 C CA . PRO A 1 110 ? -0.591 -1.709 6.108 1.00 92.06 110 PRO A CA 1
ATOM 838 C C . PRO A 1 110 ? -0.456 -2.010 4.613 1.00 92.06 110 PRO A C 1
ATOM 840 O O . PRO A 1 110 ? -0.093 -3.125 4.220 1.00 92.06 110 PRO A O 1
ATOM 843 N N . ILE A 1 111 ? -0.789 -1.028 3.783 1.00 92.12 111 ILE A N 1
ATOM 844 C CA . ILE A 1 111 ? -0.532 -1.081 2.337 1.00 92.12 111 ILE A CA 1
ATOM 845 C C . ILE A 1 111 ? 0.916 -0.676 2.053 1.00 92.12 111 ILE A C 1
ATOM 847 O O . ILE A 1 111 ? 1.509 0.032 2.861 1.00 92.12 111 ILE A O 1
ATOM 851 N N . ARG A 1 112 ? 1.494 -1.117 0.935 1.00 91.50 112 ARG A N 1
ATOM 852 C CA . ARG A 1 112 ? 2.851 -0.704 0.542 1.00 91.50 112 ARG A CA 1
ATOM 853 C C . ARG A 1 112 ? 2.765 0.360 -0.532 1.00 91.50 112 ARG A C 1
ATOM 855 O O . ARG A 1 112 ? 1.985 0.213 -1.478 1.00 91.50 112 ARG A O 1
ATOM 862 N N . VAL A 1 113 ? 3.526 1.428 -0.356 1.00 91.62 113 VAL A N 1
ATOM 863 C CA . VAL A 1 113 ? 3.534 2.581 -1.250 1.00 91.62 113 VAL A CA 1
ATOM 864 C C . VAL A 1 113 ? 4.953 3.096 -1.423 1.00 91.62 113 VAL A C 1
ATOM 866 O O . VAL A 1 113 ? 5.773 2.966 -0.519 1.00 91.62 113 VAL A O 1
ATOM 869 N N . TRP A 1 114 ? 5.206 3.762 -2.537 1.00 89.31 114 TRP A N 1
ATOM 870 C CA . TRP A 1 114 ? 6.381 4.610 -2.710 1.00 89.31 114 TRP A CA 1
ATOM 871 C C . TRP A 1 114 ? 5.961 6.071 -2.866 1.00 89.31 114 TRP A C 1
ATOM 873 O O . TRP A 1 114 ? 4.790 6.358 -3.131 1.00 89.31 114 TRP A O 1
ATOM 883 N N . TYR A 1 115 ? 6.893 7.004 -2.684 1.00 88.62 115 TYR A N 1
ATOM 884 C CA . TYR A 1 115 ? 6.653 8.426 -2.935 1.00 88.62 115 TYR A CA 1
ATOM 885 C C . TYR A 1 115 ? 7.145 8.816 -4.331 1.00 88.62 115 TYR A C 1
ATOM 887 O O . TYR A 1 115 ? 8.325 8.656 -4.631 1.00 88.62 115 TYR A O 1
ATOM 895 N N . VAL A 1 116 ? 6.252 9.347 -5.166 1.00 86.31 116 VAL A N 1
ATOM 896 C CA . VAL A 1 116 ? 6.564 9.806 -6.523 1.00 86.31 116 VAL A CA 1
ATOM 897 C C . VAL A 1 116 ? 6.765 11.318 -6.495 1.00 86.31 116 VAL A C 1
ATOM 899 O O . VAL A 1 116 ? 5.819 12.082 -6.285 1.00 86.31 116 VAL A O 1
ATOM 902 N N . THR A 1 117 ? 8.011 11.753 -6.685 1.00 83.94 117 THR A N 1
ATOM 903 C CA . THR A 1 117 ? 8.412 13.161 -6.543 1.00 83.94 117 THR A CA 1
ATOM 904 C C . THR A 1 117 ? 7.790 14.051 -7.618 1.00 83.94 117 THR A C 1
ATOM 906 O O . THR A 1 117 ? 7.417 15.179 -7.320 1.00 83.94 117 THR A O 1
ATOM 909 N N . GLU A 1 118 ? 7.622 13.552 -8.845 1.00 83.69 118 GLU A N 1
ATOM 910 C CA . GLU A 1 118 ? 7.104 14.318 -9.988 1.00 83.69 118 GLU A CA 1
ATOM 911 C C . GLU A 1 118 ? 5.655 14.775 -9.795 1.00 83.69 118 GLU A C 1
ATOM 913 O O . GLU A 1 118 ? 5.264 15.829 -10.293 1.00 83.69 118 GLU A O 1
ATOM 918 N N . VAL A 1 119 ? 4.857 13.973 -9.086 1.00 84.94 119 VAL A N 1
ATOM 919 C CA . VAL A 1 119 ? 3.437 14.247 -8.824 1.00 84.94 119 VAL A CA 1
ATOM 920 C C . VAL A 1 119 ? 3.157 14.599 -7.364 1.00 84.94 119 VAL A C 1
ATOM 922 O O . VAL A 1 119 ? 2.011 14.876 -7.038 1.00 84.94 119 VAL A O 1
ATOM 925 N N . GLU A 1 120 ? 4.177 14.586 -6.498 1.00 88.81 120 GLU A N 1
ATOM 926 C CA . GLU A 1 120 ? 4.099 14.820 -5.044 1.00 88.81 120 GLU A CA 1
ATOM 927 C C . GLU A 1 120 ? 3.109 13.904 -4.293 1.00 88.81 120 GLU A C 1
ATOM 929 O O . GLU A 1 120 ? 2.497 14.278 -3.283 1.00 88.81 120 GLU A O 1
ATOM 934 N N . MET A 1 121 ? 2.942 12.673 -4.782 1.00 91.62 121 MET A N 1
ATOM 935 C CA . MET A 1 121 ? 1.918 11.731 -4.318 1.00 91.62 121 MET A CA 1
ATOM 936 C C . MET A 1 121 ? 2.512 10.353 -4.048 1.00 91.62 121 MET A C 1
ATOM 938 O O . MET A 1 121 ? 3.534 9.966 -4.608 1.00 91.62 121 MET A O 1
ATOM 942 N N . TYR A 1 122 ? 1.842 9.590 -3.193 1.00 91.56 122 TYR A N 1
ATOM 943 C CA . TYR A 1 122 ? 2.158 8.189 -2.965 1.00 91.56 122 TYR A CA 1
ATOM 944 C C . TYR A 1 122 ? 1.467 7.324 -4.004 1.00 91.56 122 TYR A C 1
ATOM 946 O O . TYR A 1 122 ? 0.296 7.546 -4.311 1.00 91.56 122 TYR A O 1
ATOM 954 N N . GLN A 1 123 ? 2.149 6.299 -4.493 1.00 89.88 123 GLN A N 1
ATOM 955 C CA . GLN A 1 123 ? 1.550 5.329 -5.401 1.00 89.88 123 GLN A CA 1
ATOM 956 C C . GLN A 1 123 ? 1.628 3.924 -4.813 1.00 89.88 123 GLN A C 1
ATOM 958 O O . GLN A 1 123 ? 2.580 3.569 -4.118 1.00 89.88 123 GLN A O 1
ATOM 963 N N . ILE A 1 124 ? 0.554 3.163 -5.015 1.00 89.88 124 ILE A N 1
ATOM 964 C CA . ILE A 1 124 ? 0.361 1.846 -4.408 1.00 89.88 124 ILE A CA 1
ATOM 965 C C . ILE A 1 124 ? 1.217 0.812 -5.132 1.00 89.88 124 ILE A C 1
ATOM 967 O O . ILE A 1 124 ? 1.021 0.573 -6.316 1.00 89.88 124 ILE A O 1
ATOM 971 N N . ILE A 1 125 ? 2.091 0.147 -4.378 1.00 85.81 125 ILE A N 1
ATOM 972 C CA . ILE A 1 125 ? 2.845 -1.029 -4.830 1.00 85.81 125 ILE A CA 1
ATOM 973 C C . ILE A 1 125 ? 1.994 -2.282 -4.607 1.00 85.81 125 ILE A C 1
ATOM 975 O O . ILE A 1 125 ? 1.842 -3.127 -5.483 1.00 85.81 125 ILE A O 1
ATOM 979 N N . ALA A 1 126 ? 1.410 -2.405 -3.408 1.00 84.94 126 ALA A N 1
ATOM 980 C CA . ALA A 1 126 ? 0.617 -3.566 -3.024 1.00 84.94 126 ALA A CA 1
ATOM 981 C C . ALA A 1 126 ? -0.517 -3.204 -2.058 1.00 84.94 126 ALA A C 1
ATOM 983 O O . ALA A 1 126 ? -0.368 -2.389 -1.144 1.00 84.94 126 ALA A O 1
ATOM 984 N N . GLY A 1 127 ? -1.649 -3.898 -2.209 1.00 89.00 127 GLY A N 1
ATOM 985 C CA . GLY A 1 127 ? -2.796 -3.768 -1.308 1.00 89.00 127 GLY A CA 1
ATOM 986 C C . GLY A 1 127 ? -3.927 -2.874 -1.820 1.00 89.00 127 GLY A C 1
ATOM 987 O O . GLY A 1 127 ? -4.700 -2.362 -1.010 1.00 89.00 127 GLY A O 1
ATOM 988 N N . GLU A 1 128 ? -4.087 -2.728 -3.138 1.00 89.38 128 GLU A N 1
ATOM 989 C CA . GLU A 1 128 ? -5.114 -1.857 -3.729 1.00 89.38 128 GLU A CA 1
ATOM 990 C C . GLU A 1 128 ? -6.545 -2.178 -3.264 1.00 89.38 128 GLU A C 1
ATOM 992 O O . GLU A 1 128 ? -7.331 -1.269 -2.999 1.00 89.38 128 GLU A O 1
ATOM 997 N N . ARG A 1 129 ? -6.882 -3.458 -3.052 1.00 89.81 129 ARG A N 1
ATOM 998 C CA . ARG A 1 129 ? -8.184 -3.858 -2.482 1.00 89.81 129 ARG A CA 1
ATOM 999 C C . ARG A 1 129 ? -8.452 -3.207 -1.123 1.00 89.81 129 ARG A C 1
ATOM 1001 O O . ARG A 1 129 ? -9.578 -2.795 -0.862 1.00 89.81 129 ARG A O 1
ATOM 1008 N N . ARG A 1 130 ? -7.427 -3.099 -0.266 1.00 91.56 130 ARG A N 1
ATOM 1009 C CA . ARG A 1 130 ? -7.551 -2.450 1.048 1.00 91.56 130 ARG A CA 1
ATOM 1010 C C . ARG A 1 130 ? -7.710 -0.948 0.886 1.00 91.56 130 ARG A C 1
ATOM 1012 O O . ARG A 1 130 ? -8.580 -0.394 1.532 1.00 91.56 130 ARG A O 1
ATOM 1019 N N . TYR A 1 131 ? -6.955 -0.316 -0.014 1.00 92.31 131 TYR A N 1
ATOM 1020 C CA . TYR A 1 131 ? -7.133 1.105 -0.329 1.00 92.31 131 TYR A CA 1
ATOM 1021 C C . TYR A 1 131 ? -8.561 1.412 -0.809 1.00 92.31 131 TYR A C 1
ATOM 1023 O O . TYR A 1 131 ? -9.215 2.308 -0.276 1.00 92.31 131 TYR A O 1
ATOM 1031 N N . ARG A 1 132 ? -9.087 0.624 -1.756 1.00 90.69 132 ARG A N 1
ATOM 1032 C CA . ARG A 1 132 ? -10.461 0.771 -2.264 1.00 90.69 132 ARG A CA 1
ATOM 1033 C C . ARG A 1 132 ? -11.499 0.570 -1.164 1.00 90.69 132 ARG A C 1
ATOM 1035 O O . ARG A 1 132 ? -12.398 1.395 -1.027 1.00 90.69 132 ARG A O 1
ATOM 1042 N N . ALA A 1 133 ? -11.347 -0.475 -0.355 1.00 92.00 133 ALA A N 1
ATOM 1043 C CA . ALA A 1 133 ? -12.239 -0.738 0.767 1.00 92.00 133 ALA A CA 1
ATOM 1044 C C . ALA A 1 133 ? -12.138 0.344 1.860 1.00 92.00 133 ALA A C 1
ATOM 1046 O O . ALA A 1 133 ? -13.150 0.732 2.424 1.00 92.00 133 ALA A O 1
ATOM 1047 N N . SER A 1 134 ? -10.954 0.905 2.119 1.00 93.44 134 SER A N 1
ATOM 1048 C CA . SER A 1 134 ? -10.759 2.041 3.031 1.00 93.44 134 SER A CA 1
ATOM 1049 C C . SER A 1 134 ? -11.421 3.319 2.527 1.00 93.44 134 SER A C 1
ATOM 1051 O O . SER A 1 134 ? -12.011 4.053 3.320 1.00 93.44 134 SER A O 1
ATOM 1053 N N . LYS A 1 135 ? -11.372 3.563 1.213 1.00 91.94 135 LYS A N 1
ATOM 1054 C CA . LYS A 1 135 ? -12.078 4.675 0.571 1.00 91.94 135 LYS A CA 1
ATOM 1055 C C . LYS A 1 135 ? -13.593 4.491 0.659 1.00 91.94 135 LYS A C 1
ATOM 1057 O O . LYS A 1 135 ? -14.291 5.425 1.036 1.00 91.94 135 LYS A O 1
ATOM 1062 N N . ALA A 1 136 ? -14.092 3.287 0.378 1.00 90.81 136 ALA A N 1
ATOM 1063 C CA . ALA A 1 136 ? -15.508 2.945 0.525 1.00 90.81 136 ALA A CA 1
ATOM 1064 C C . ALA A 1 136 ? -15.977 2.993 1.992 1.00 90.81 136 ALA A C 1
ATOM 1066 O O . ALA A 1 136 ? -17.111 3.370 2.268 1.00 90.81 136 ALA A O 1
ATOM 1067 N N . ALA A 1 137 ? -15.090 2.671 2.938 1.00 92.12 137 ALA A N 1
ATOM 1068 C CA . ALA A 1 137 ? -15.351 2.745 4.371 1.00 92.12 137 ALA A CA 1
ATOM 1069 C C . ALA A 1 137 ? -15.411 4.186 4.909 1.00 92.12 137 ALA A C 1
ATOM 1071 O O . ALA A 1 137 ? -15.864 4.373 6.036 1.00 92.12 137 ALA A O 1
ATOM 1072 N N . GLY A 1 138 ? -14.972 5.186 4.132 1.00 92.44 138 GLY A N 1
ATOM 1073 C CA . GLY A 1 138 ? -14.973 6.596 4.529 1.00 92.44 138 GLY A CA 1
ATOM 1074 C C . GLY A 1 138 ? -13.822 6.997 5.458 1.00 92.44 138 GLY A C 1
ATOM 1075 O O . GLY A 1 138 ? -13.961 7.948 6.224 1.00 92.44 138 GLY A O 1
ATOM 1076 N N . LEU A 1 139 ? -12.695 6.277 5.430 1.00 92.19 139 LEU A N 1
ATOM 1077 C CA . LEU A 1 139 ? -11.515 6.638 6.223 1.00 92.19 139 LEU A CA 1
ATOM 1078 C C . LEU A 1 139 ? -10.818 7.883 5.649 1.00 92.19 139 LEU A C 1
ATOM 1080 O O . LEU A 1 139 ? -10.784 8.072 4.438 1.00 92.19 139 LEU A O 1
ATOM 1084 N N . SER A 1 140 ? -10.223 8.719 6.503 1.00 93.81 140 SER A N 1
ATOM 1085 C CA . SER A 1 140 ? -9.406 9.865 6.065 1.00 93.81 140 SER A CA 1
ATOM 1086 C C . SER A 1 140 ? -7.975 9.457 5.707 1.00 93.81 140 SER A C 1
ATOM 1088 O O . SER A 1 140 ? -7.420 9.926 4.714 1.00 93.81 140 SER A O 1
ATOM 1090 N N . ALA A 1 141 ? -7.402 8.542 6.491 1.00 94.69 141 ALA A N 1
ATOM 1091 C CA . ALA A 1 141 ? -6.040 8.050 6.348 1.00 94.69 141 ALA A CA 1
ATOM 1092 C C . ALA A 1 141 ? -5.976 6.522 6.480 1.00 94.69 141 ALA A C 1
ATOM 1094 O O . ALA A 1 141 ? -6.844 5.891 7.089 1.00 94.69 141 ALA A O 1
ATOM 1095 N N . ILE A 1 142 ? -4.926 5.928 5.916 1.00 94.81 142 ILE A N 1
ATOM 1096 C CA . ILE A 1 142 ? -4.675 4.485 5.931 1.00 94.81 142 ILE A CA 1
ATOM 1097 C C . ILE A 1 142 ? -3.230 4.204 6.375 1.00 94.81 142 ILE A C 1
ATOM 1099 O O . ILE A 1 142 ? -2.333 4.984 6.049 1.00 94.81 142 ILE A O 1
ATOM 1103 N N . PRO A 1 143 ? -2.976 3.134 7.154 1.00 94.94 143 PRO A N 1
ATOM 1104 C CA . PRO A 1 143 ? -1.617 2.743 7.499 1.00 94.94 143 PRO A CA 1
ATOM 1105 C C . PRO A 1 143 ? -0.883 2.233 6.257 1.00 94.94 143 PRO A C 1
ATOM 1107 O O . PRO A 1 143 ? -1.346 1.320 5.567 1.00 94.94 143 PRO A O 1
ATOM 1110 N N . CYS A 1 144 ? 0.288 2.804 6.019 1.00 93.75 144 CYS A N 1
ATOM 1111 C CA . CYS A 1 144 ? 1.144 2.542 4.879 1.00 93.75 144 CYS A CA 1
ATOM 1112 C C . CYS A 1 144 ? 2.559 2.213 5.340 1.00 93.75 144 CYS A C 1
ATOM 1114 O O . CYS A 1 144 ? 3.065 2.794 6.299 1.00 93.75 144 CYS A O 1
ATOM 1116 N N . LEU A 1 145 ? 3.208 1.315 4.614 1.00 92.62 145 LEU A N 1
ATOM 1117 C CA . LEU A 1 145 ? 4.648 1.167 4.605 1.00 92.62 145 LEU A CA 1
ATOM 1118 C C . LEU A 1 145 ? 5.167 1.928 3.384 1.00 92.62 145 LEU A C 1
ATOM 1120 O O . LEU A 1 145 ? 4.845 1.566 2.253 1.00 92.62 145 LEU A O 1
ATOM 1124 N N . VAL A 1 146 ? 5.896 3.009 3.636 1.00 90.94 146 VAL A N 1
ATOM 1125 C CA . VAL A 1 146 ? 6.597 3.788 2.621 1.00 90.94 146 VAL A CA 1
ATOM 1126 C C . VAL A 1 146 ? 7.934 3.117 2.379 1.00 90.94 146 VAL A C 1
ATOM 1128 O O . VAL A 1 146 ? 8.783 3.069 3.270 1.00 90.94 146 VAL A O 1
ATOM 1131 N N . GLU A 1 147 ? 8.080 2.590 1.178 1.00 86.19 147 GLU A N 1
ATOM 1132 C CA . GLU A 1 147 ? 9.347 2.127 0.645 1.00 86.19 147 GLU A CA 1
ATOM 1133 C C . GLU A 1 147 ? 10.012 3.307 -0.065 1.00 86.19 147 GLU A C 1
ATOM 1135 O O . GLU A 1 147 ? 9.342 4.129 -0.706 1.00 86.19 147 GLU A O 1
ATOM 1140 N N . ASP A 1 148 ? 11.326 3.435 0.103 1.00 75.69 148 ASP A N 1
ATOM 1141 C CA . ASP A 1 148 ? 12.075 4.454 -0.615 1.00 75.69 148 ASP A CA 1
ATOM 1142 C C . ASP A 1 148 ? 11.970 4.146 -2.107 1.00 75.69 148 ASP A C 1
ATOM 1144 O O . ASP A 1 148 ? 12.279 3.033 -2.541 1.00 75.69 148 ASP A O 1
ATOM 1148 N N . MET A 1 149 ? 11.546 5.139 -2.902 1.00 60.69 149 MET A N 1
ATOM 1149 C CA . MET A 1 149 ? 11.752 5.041 -4.340 1.00 60.69 149 MET A CA 1
ATOM 1150 C C . MET A 1 149 ? 13.250 4.812 -4.540 1.00 60.69 149 MET A C 1
ATOM 1152 O O . MET A 1 149 ? 14.055 5.577 -3.992 1.00 60.69 149 MET A O 1
ATOM 1156 N N . PRO A 1 150 ? 13.640 3.800 -5.315 1.00 53.56 150 PRO A N 1
ATOM 1157 C CA . PRO A 1 150 ? 15.029 3.530 -5.616 1.00 53.56 150 PRO A CA 1
ATOM 1158 C C . PRO A 1 150 ? 15.573 4.704 -6.424 1.00 53.56 150 PRO A C 1
ATOM 1160 O O . PRO A 1 150 ? 15.426 4.825 -7.640 1.00 53.56 150 PRO A O 1
ATOM 1163 N N . SER A 1 151 ? 16.138 5.644 -5.684 1.00 44.66 151 SER A N 1
ATOM 1164 C CA . SER A 1 151 ? 16.584 6.924 -6.179 1.00 44.66 151 SER A CA 1
ATOM 1165 C C . SER A 1 151 ? 17.875 6.687 -6.958 1.00 44.66 151 SER A C 1
ATOM 1167 O O . SER A 1 151 ? 18.896 6.317 -6.389 1.00 44.66 151 SER A O 1
ATOM 1169 N N . ALA A 1 152 ? 17.827 6.910 -8.271 1.00 42.78 152 ALA A N 1
ATOM 1170 C CA . ALA A 1 152 ? 18.995 7.159 -9.122 1.00 42.78 152 ALA A CA 1
ATOM 1171 C C . ALA A 1 152 ? 20.036 6.027 -9.310 1.00 42.78 152 ALA A C 1
ATOM 1173 O O . ALA A 1 152 ? 21.213 6.288 -9.568 1.00 42.78 152 ALA A O 1
ATOM 1174 N N . GLN A 1 153 ? 19.600 4.771 -9.336 1.00 39.22 153 GLN A N 1
ATOM 1175 C CA . GLN A 1 153 ? 20.185 3.780 -10.246 1.00 39.22 153 GLN A CA 1
ATOM 1176 C C . GLN A 1 153 ? 19.020 3.039 -10.900 1.00 39.22 153 GLN A C 1
ATOM 1178 O O . GLN A 1 153 ? 18.456 2.187 -10.239 1.00 39.22 153 GLN A O 1
ATOM 1183 N N . PRO A 1 154 ? 18.621 3.322 -12.153 1.00 46.75 154 PRO A N 1
ATOM 1184 C CA . PRO A 1 154 ? 17.492 2.639 -12.808 1.00 46.75 154 PRO A CA 1
ATOM 1185 C C . PRO A 1 154 ? 17.677 1.114 -12.934 1.00 46.75 154 PRO A C 1
ATOM 1187 O O . PRO A 1 154 ? 16.724 0.384 -13.189 1.00 46.75 154 PRO A O 1
ATOM 1190 N N . THR A 1 155 ? 18.898 0.630 -12.721 1.00 49.84 155 THR A N 1
ATOM 1191 C CA . THR A 1 155 ? 19.290 -0.770 -12.861 1.00 49.84 155 THR A CA 1
ATOM 1192 C C . THR A 1 155 ? 18.961 -1.628 -11.635 1.00 49.84 155 THR A C 1
ATOM 1194 O O . THR A 1 155 ? 18.354 -2.683 -11.777 1.00 49.84 155 THR A O 1
ATOM 1197 N N . LEU A 1 156 ? 19.299 -1.174 -10.423 1.00 49.59 156 LEU A N 1
ATOM 1198 C CA . LEU A 1 156 ? 19.093 -1.942 -9.184 1.00 49.59 156 LEU A CA 1
ATOM 1199 C C . LEU A 1 156 ? 17.617 -2.226 -8.834 1.00 49.59 156 LEU A C 1
ATOM 1201 O O . LEU A 1 156 ? 17.309 -3.366 -8.498 1.00 49.59 156 LEU A O 1
ATOM 1205 N N . PRO A 1 157 ? 16.670 -1.285 -8.984 1.00 61.44 157 PRO A N 1
ATOM 1206 C CA . PRO A 1 157 ? 15.281 -1.553 -8.658 1.00 61.44 157 PRO A CA 1
ATOM 1207 C C . PRO A 1 157 ? 14.535 -2.334 -9.711 1.00 61.44 157 PRO A C 1
ATOM 1209 O O . PRO A 1 157 ? 13.652 -3.107 -9.368 1.00 61.44 157 PRO A O 1
ATOM 1212 N N . ARG A 1 158 ? 14.885 -2.178 -10.992 1.00 68.06 158 ARG A N 1
ATOM 1213 C CA . ARG A 1 158 ? 14.321 -3.034 -12.035 1.00 68.06 158 ARG A CA 1
ATOM 1214 C C . ARG A 1 158 ? 14.707 -4.486 -11.766 1.00 68.06 158 ARG A C 1
ATOM 1216 O O . ARG A 1 158 ? 13.853 -5.354 -11.863 1.00 68.06 158 ARG A O 1
ATOM 1223 N N . VAL A 1 159 ? 15.957 -4.733 -11.373 1.00 75.12 159 VAL A N 1
ATOM 1224 C CA . VAL A 1 159 ? 16.444 -6.061 -10.981 1.00 75.12 159 VAL A CA 1
ATOM 1225 C C . VAL A 1 159 ? 15.707 -6.583 -9.748 1.00 75.12 159 VAL A C 1
ATOM 1227 O O . VAL A 1 159 ? 15.196 -7.696 -9.796 1.00 75.12 159 VAL A O 1
ATOM 1230 N N . GLU A 1 160 ? 15.607 -5.805 -8.668 1.00 74.62 160 GLU A N 1
ATOM 1231 C CA . GLU A 1 160 ? 14.916 -6.236 -7.441 1.00 74.62 160 GLU A CA 1
ATOM 1232 C C . GLU A 1 160 ? 13.432 -6.537 -7.684 1.00 74.62 160 GLU A C 1
ATOM 1234 O O . GLU A 1 160 ? 12.953 -7.597 -7.281 1.00 74.62 160 GLU A O 1
ATOM 1239 N N . ILE A 1 161 ? 12.732 -5.670 -8.422 1.00 74.25 161 ILE A N 1
ATOM 1240 C CA . ILE A 1 161 ? 11.327 -5.868 -8.801 1.00 74.25 161 ILE A CA 1
ATOM 1241 C C . ILE A 1 161 ? 11.175 -7.116 -9.678 1.00 74.25 161 ILE A C 1
ATOM 1243 O O . ILE A 1 161 ? 10.300 -7.936 -9.412 1.00 74.25 161 ILE A O 1
ATOM 1247 N N . LEU A 1 162 ? 12.032 -7.305 -10.692 1.00 78.19 162 LEU A N 1
ATOM 1248 C CA . LEU A 1 162 ? 12.001 -8.496 -11.550 1.00 78.19 162 LEU A CA 1
ATOM 1249 C C . LEU A 1 162 ? 12.246 -9.774 -10.743 1.00 78.19 162 LEU A C 1
ATOM 1251 O O . LEU A 1 162 ? 11.571 -10.777 -10.959 1.00 78.19 162 LEU A O 1
ATOM 1255 N N . VAL A 1 163 ? 13.181 -9.749 -9.792 1.00 81.69 163 VAL A N 1
ATOM 1256 C CA . VAL A 1 163 ? 13.467 -10.894 -8.918 1.00 81.69 163 VAL A CA 1
ATOM 1257 C C . VAL A 1 163 ? 12.287 -11.187 -7.990 1.00 81.69 163 VAL A C 1
ATOM 1259 O O . VAL A 1 163 ? 11.919 -12.354 -7.845 1.00 81.69 163 VAL A O 1
ATOM 1262 N N . GLU A 1 164 ? 11.666 -10.167 -7.390 1.00 79.31 164 GLU A N 1
ATOM 1263 C CA . GLU A 1 164 ? 10.486 -10.342 -6.532 1.00 79.31 164 GLU A CA 1
ATOM 1264 C C . GLU A 1 164 ? 9.306 -10.903 -7.335 1.00 79.31 164 GLU A C 1
ATOM 1266 O O . GLU A 1 164 ? 8.695 -11.890 -6.920 1.00 79.31 164 GLU A O 1
ATOM 1271 N N . GLN A 1 165 ? 9.063 -10.358 -8.530 1.00 76.88 165 GLN A N 1
ATOM 1272 C CA . GLN A 1 165 ? 8.048 -10.849 -9.456 1.00 76.88 165 GLN A CA 1
ATOM 1273 C C . GLN A 1 165 ? 8.313 -12.300 -9.856 1.00 76.88 165 GLN A C 1
ATOM 1275 O O . GLN A 1 165 ? 7.424 -13.126 -9.707 1.00 76.88 165 GLN A O 1
ATOM 1280 N N . ILE A 1 166 ? 9.517 -12.665 -10.309 1.00 82.31 166 ILE A N 1
ATOM 1281 C CA . ILE A 1 166 ? 9.834 -14.059 -10.669 1.00 82.31 166 ILE A CA 1
ATOM 1282 C C . ILE A 1 166 ? 9.644 -14.985 -9.459 1.00 82.31 166 ILE A C 1
ATOM 1284 O O . ILE A 1 166 ? 9.061 -16.059 -9.599 1.00 82.31 166 ILE A O 1
ATOM 1288 N N . SER A 1 167 ? 10.099 -14.574 -8.272 1.00 82.94 167 SER A N 1
ATOM 1289 C CA . SER A 1 167 ? 10.032 -15.372 -7.043 1.00 82.94 167 SER A CA 1
ATOM 1290 C C . SER A 1 167 ? 8.596 -15.629 -6.587 1.00 82.94 167 SER A C 1
ATOM 1292 O O . SER A 1 167 ? 8.224 -16.778 -6.349 1.00 82.94 167 SER A O 1
ATOM 1294 N N . GLU A 1 168 ? 7.760 -14.592 -6.506 1.00 78.50 168 GLU A N 1
ATOM 1295 C CA . GLU A 1 168 ? 6.356 -14.724 -6.098 1.00 78.50 168 GLU A CA 1
ATOM 1296 C C . GLU A 1 168 ? 5.582 -15.629 -7.066 1.00 78.50 168 GLU A C 1
ATOM 1298 O O . GLU A 1 168 ? 4.780 -16.481 -6.682 1.00 78.50 168 GLU A O 1
ATOM 1303 N N . ASN A 1 169 ? 5.860 -15.456 -8.347 1.00 76.75 169 ASN A N 1
ATOM 1304 C CA . ASN A 1 169 ? 5.103 -16.022 -9.447 1.00 76.75 169 ASN A CA 1
ATOM 1305 C C . ASN A 1 169 ? 5.561 -17.485 -9.703 1.00 76.75 169 ASN A C 1
ATOM 1307 O O . ASN A 1 169 ? 4.753 -18.357 -10.030 1.00 76.75 169 ASN A O 1
ATOM 1311 N N . TRP A 1 170 ? 6.823 -17.808 -9.376 1.00 77.12 170 TRP A N 1
ATOM 1312 C CA . TRP A 1 170 ? 7.323 -19.175 -9.176 1.00 77.12 170 TRP A CA 1
ATOM 1313 C C . TRP A 1 170 ? 6.697 -19.860 -7.953 1.00 77.12 170 TRP A C 1
ATOM 1315 O O . TRP A 1 170 ? 6.260 -21.006 -8.052 1.00 77.12 170 TRP A O 1
ATOM 1325 N N . GLN A 1 171 ? 6.610 -19.176 -6.806 1.00 72.19 171 GLN A N 1
ATOM 1326 C CA . GLN A 1 171 ? 5.999 -19.725 -5.584 1.00 72.19 171 GLN A CA 1
ATOM 1327 C C . GLN A 1 171 ? 4.517 -20.074 -5.769 1.00 72.19 171 GLN A C 1
ATOM 1329 O O . GLN A 1 171 ? 4.021 -20.996 -5.123 1.00 72.19 171 GLN A O 1
ATOM 1334 N N . ARG A 1 172 ? 3.818 -19.372 -6.668 1.00 74.88 172 ARG A N 1
ATOM 1335 C CA . ARG A 1 172 ? 2.430 -19.669 -7.049 1.00 74.88 172 ARG A CA 1
ATOM 1336 C C . ARG A 1 172 ? 2.283 -20.787 -8.087 1.00 74.88 172 ARG A C 1
ATOM 1338 O O . ARG A 1 172 ? 1.161 -21.183 -8.367 1.00 74.88 172 ARG A O 1
ATOM 1345 N N . ALA A 1 173 ? 3.388 -21.317 -8.621 1.00 73.56 173 ALA A N 1
ATOM 1346 C CA . ALA A 1 173 ? 3.410 -22.244 -9.757 1.00 73.56 173 ALA A CA 1
ATOM 1347 C C . ALA A 1 173 ? 2.732 -21.691 -11.033 1.00 73.56 173 ALA A C 1
ATOM 1349 O O . ALA A 1 173 ? 2.328 -22.459 -11.905 1.00 73.56 173 ALA A O 1
ATOM 1350 N N . ASP A 1 174 ? 2.651 -20.363 -11.156 1.00 70.81 174 ASP A N 1
ATOM 1351 C CA . ASP A 1 174 ? 1.962 -19.671 -12.251 1.00 70.81 174 ASP A CA 1
ATOM 1352 C C . ASP A 1 174 ? 2.895 -19.366 -13.442 1.00 70.81 174 ASP A C 1
ATOM 1354 O O . ASP A 1 174 ? 2.422 -19.009 -14.522 1.00 70.81 174 ASP A O 1
ATOM 1358 N N . LEU A 1 175 ? 4.218 -19.519 -13.279 1.00 75.00 175 LEU A N 1
ATOM 1359 C CA . LEU A 1 175 ? 5.200 -19.153 -14.305 1.00 75.00 175 LEU A CA 1
ATOM 1360 C C . LEU A 1 175 ? 5.369 -20.226 -15.390 1.00 75.00 175 LEU A C 1
ATOM 1362 O O . LEU A 1 175 ? 5.839 -21.336 -15.126 1.00 75.00 175 LEU A O 1
ATOM 1366 N N . LYS A 1 176 ? 5.079 -19.877 -16.649 1.00 83.12 176 LYS A N 1
ATOM 1367 C CA . LYS A 1 176 ? 5.328 -20.769 -17.796 1.00 83.12 176 LYS A CA 1
ATOM 1368 C C . LYS A 1 176 ? 6.795 -20.717 -18.247 1.00 83.12 176 LYS A C 1
ATOM 1370 O O . LYS A 1 176 ? 7.438 -19.677 -18.112 1.00 83.12 176 LYS A O 1
ATOM 1375 N N . PRO A 1 177 ? 7.327 -21.775 -18.894 1.00 84.19 177 PRO A N 1
ATOM 1376 C CA . PRO A 1 177 ? 8.728 -21.817 -19.337 1.00 84.19 177 PRO A CA 1
ATOM 1377 C C . PRO A 1 177 ? 9.158 -20.646 -20.236 1.00 84.19 177 PRO A C 1
ATOM 1379 O O . PRO A 1 177 ? 10.283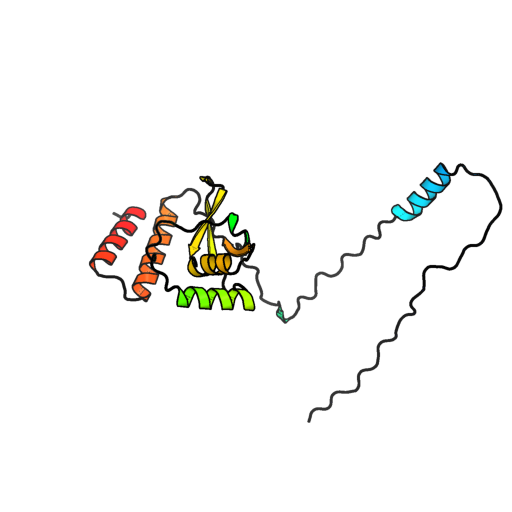 -20.166 -20.132 1.00 84.19 177 PRO A O 1
ATOM 1382 N N . LEU A 1 178 ? 8.263 -20.159 -21.102 1.00 84.50 178 LEU A N 1
ATOM 1383 C CA . LEU A 1 178 ? 8.547 -19.024 -21.984 1.00 84.50 178 LEU A CA 1
ATOM 1384 C C . LEU A 1 178 ? 8.591 -17.691 -21.221 1.00 84.50 178 LEU A C 1
ATOM 1386 O O . LEU A 1 178 ? 9.454 -16.858 -21.476 1.00 84.50 178 LEU A O 1
ATOM 1390 N N . GLU A 1 179 ? 7.683 -17.509 -20.263 1.00 80.06 179 GLU A N 1
ATOM 1391 C CA . GLU A 1 179 ? 7.625 -16.320 -19.405 1.00 80.06 179 GLU A CA 1
ATOM 1392 C C . GLU A 1 179 ? 8.854 -16.261 -18.491 1.00 80.06 179 GLU A C 1
ATOM 1394 O O . GLU A 1 179 ? 9.475 -15.208 -18.373 1.00 80.06 179 GLU A O 1
ATOM 1399 N N . LEU A 1 180 ? 9.275 -17.412 -17.947 1.00 83.00 180 LEU A N 1
ATOM 1400 C CA . LEU A 1 180 ? 10.533 -17.548 -17.211 1.00 83.00 180 LEU A CA 1
ATOM 1401 C C . LEU A 1 180 ? 11.728 -17.136 -18.077 1.00 83.00 180 LEU A C 1
ATOM 1403 O O . LEU A 1 180 ? 12.562 -16.353 -17.637 1.00 83.00 180 LEU A O 1
ATOM 1407 N N . SER A 1 181 ? 11.809 -17.646 -19.310 1.00 86.12 181 SER A N 1
ATOM 1408 C CA . SER A 1 181 ? 12.909 -17.333 -20.228 1.00 86.12 181 SER A CA 1
ATOM 1409 C C . SER A 1 181 ? 13.004 -15.836 -20.519 1.00 86.12 181 SER A C 1
ATOM 1411 O O . SER A 1 181 ? 14.104 -15.288 -20.526 1.00 86.12 181 SER A O 1
ATOM 1413 N N . ASN A 1 182 ? 11.869 -15.174 -20.750 1.00 84.25 182 ASN A N 1
ATOM 1414 C CA . ASN A 1 182 ? 11.835 -13.740 -21.031 1.00 84.25 182 ASN A CA 1
ATOM 1415 C C . ASN A 1 182 ? 12.210 -12.916 -19.796 1.00 84.25 182 ASN A C 1
ATOM 1417 O O . ASN A 1 182 ? 13.032 -12.011 -19.902 1.00 84.25 182 ASN A O 1
ATOM 1421 N N . ALA A 1 183 ? 11.677 -13.267 -18.624 1.00 82.62 183 ALA A N 1
ATOM 1422 C CA . ALA A 1 183 ? 11.988 -12.574 -17.378 1.00 82.62 183 ALA A CA 1
ATOM 1423 C C . ALA A 1 183 ? 13.467 -12.737 -16.982 1.00 82.62 183 ALA A C 1
ATOM 1425 O O . ALA A 1 183 ? 14.099 -11.786 -16.529 1.00 82.62 183 ALA A O 1
ATOM 1426 N N . LEU A 1 184 ? 14.055 -13.919 -17.208 1.00 84.94 184 LEU A N 1
ATOM 1427 C CA . LEU A 1 184 ? 15.487 -14.158 -17.000 1.00 84.94 184 LEU A CA 1
ATOM 1428 C C . LEU A 1 184 ? 16.362 -13.405 -18.011 1.00 84.94 184 LEU A C 1
ATOM 1430 O O . LEU A 1 184 ? 17.435 -12.934 -17.640 1.00 84.94 184 LEU A O 1
ATOM 1434 N N . ALA A 1 185 ? 15.926 -13.279 -19.267 1.00 85.00 185 ALA A N 1
ATOM 1435 C CA . ALA A 1 185 ? 16.631 -12.480 -20.267 1.00 85.00 185 ALA A CA 1
ATOM 1436 C C . ALA A 1 185 ? 16.605 -10.987 -19.907 1.00 85.00 185 ALA A C 1
ATOM 1438 O O . ALA A 1 185 ? 17.648 -10.343 -19.924 1.00 85.00 185 ALA A O 1
ATOM 1439 N N . GLU A 1 186 ? 15.449 -10.465 -19.492 1.00 83.12 186 GLU A N 1
ATOM 1440 C CA . GLU A 1 186 ? 15.316 -9.085 -19.013 1.00 83.12 186 GLU A CA 1
ATOM 1441 C C . GLU A 1 186 ? 16.180 -8.842 -17.767 1.00 83.12 186 GLU A C 1
ATOM 1443 O O . GLU A 1 186 ? 16.868 -7.828 -17.679 1.00 83.12 186 GLU A O 1
ATOM 1448 N N . LEU A 1 187 ? 16.223 -9.802 -16.836 1.00 85.06 187 LEU A N 1
ATOM 1449 C CA . LEU A 1 187 ? 17.075 -9.739 -15.648 1.00 85.06 187 LEU A CA 1
ATOM 1450 C C . LEU A 1 187 ? 18.568 -9.737 -16.005 1.00 85.06 187 LEU A C 1
ATOM 1452 O O . LEU A 1 187 ? 19.339 -8.968 -15.432 1.00 85.06 187 LEU A O 1
ATOM 1456 N N . ARG A 1 188 ? 18.983 -10.580 -16.956 1.00 84.75 188 ARG A N 1
ATOM 1457 C CA . ARG A 1 188 ? 20.360 -10.628 -17.467 1.00 84.75 188 ARG A CA 1
ATOM 1458 C C . ARG A 1 188 ? 20.757 -9.292 -18.095 1.00 84.75 188 ARG A C 1
ATOM 1460 O O . ARG A 1 188 ? 21.822 -8.765 -17.776 1.00 84.75 188 ARG A O 1
ATOM 1467 N N . ASP A 1 189 ? 19.901 -8.755 -18.959 1.00 83.75 189 ASP A N 1
ATOM 1468 C CA . ASP A 1 189 ? 20.151 -7.508 -19.681 1.00 83.75 189 ASP A CA 1
ATOM 1469 C C . ASP A 1 189 ? 20.178 -6.318 -18.709 1.00 83.75 189 ASP A C 1
ATOM 1471 O O . ASP A 1 189 ? 21.044 -5.449 -18.812 1.00 83.75 189 ASP A O 1
ATOM 1475 N N . ALA A 1 190 ? 19.299 -6.324 -17.700 1.00 76.00 190 ALA A N 1
ATOM 1476 C CA . ALA A 1 190 ? 19.316 -5.353 -16.615 1.00 76.00 190 ALA A CA 1
ATOM 1477 C C . ALA A 1 190 ? 20.602 -5.452 -15.777 1.00 76.00 190 ALA A C 1
ATOM 1479 O O . ALA A 1 190 ? 21.180 -4.431 -15.434 1.00 76.00 190 ALA A O 1
ATOM 1480 N N . LEU A 1 191 ? 21.110 -6.651 -15.484 1.00 79.38 191 LEU A N 1
ATOM 1481 C CA . LEU A 1 191 ? 22.360 -6.831 -14.733 1.00 79.38 191 LEU A CA 1
ATOM 1482 C C . LEU A 1 191 ? 23.634 -6.588 -15.564 1.00 79.38 191 LEU A C 1
ATOM 1484 O O . LEU A 1 191 ? 24.726 -6.549 -14.997 1.00 79.38 191 LEU A O 1
ATOM 1488 N N . GLY A 1 192 ? 23.520 -6.432 -16.887 1.00 77.75 192 GLY A N 1
ATOM 1489 C CA . GLY A 1 192 ? 24.667 -6.273 -17.787 1.00 77.75 192 GLY A CA 1
ATOM 1490 C C . GLY A 1 192 ? 25.561 -7.517 -17.871 1.00 77.75 192 GLY A C 1
ATOM 1491 O O . GLY A 1 192 ? 26.753 -7.399 -18.154 1.00 77.75 192 GLY A O 1
ATOM 1492 N N . ILE A 1 193 ? 25.009 -8.701 -17.592 1.00 74.94 193 ILE A N 1
ATOM 1493 C CA . ILE A 1 193 ? 25.737 -9.974 -17.644 1.00 74.94 193 ILE A CA 1
ATOM 1494 C C . ILE A 1 193 ? 25.680 -10.484 -19.090 1.00 74.94 193 ILE A C 1
ATOM 1496 O O . ILE A 1 193 ? 24.602 -10.804 -19.580 1.00 74.94 193 ILE A O 1
ATOM 1500 N N . VAL A 1 194 ? 26.825 -10.532 -19.779 1.00 56.75 194 VAL A N 1
ATOM 1501 C CA . VAL A 1 194 ? 26.939 -11.050 -21.161 1.00 56.75 194 VAL A CA 1
ATOM 1502 C C . VAL A 1 194 ? 27.165 -12.555 -21.157 1.00 56.75 194 VAL A C 1
ATOM 1504 O O . VAL A 1 194 ? 28.053 -13.005 -20.399 1.00 56.75 194 VAL A O 1
#

pLDDT: mean 73.49, std 16.79, range [37.94, 96.25]

Radius of gyration: 31.46 Å; chains: 1; bounding box: 46×77×77 Å

Sequence (194 aa):
MPSRSPSTPRPVLPLELPGSLSTKSSGVRRNSAEAAMDAAARTFGTTPSLPLESVSAVDPAQEGRQRLRGAFLIDLHRIQPDPEQPRREFDEQELANLTASIQERGVRQPIRVWYVTEVEMYQIIAGERRYRASKAAGLSAIPCLVEDMPSAQPTLPRVEILVEQISENWQRADLKPLELSNALAELRDALGIV

Foldseek 3Di:
DDDDDDDDDDDDDDDDDPDDDDDDDDDDDDPPVVVVVVVCCVVPVDPPPPPPPDPDPQDPVCPPDDDDPQKDWAFLVQEDEDPPDPCPDDDPVVLVVLLVVCLVPNDPDAFEWEQDPVVRGIYGPDDVSNSSSCVVNVHGITIYRYDYDPPPDPLVVVLVVLVVVVVVCVVVVNDDPVNVVVSVVVNCVSVVPD